Protein AF-A0A2V8VXC4-F1 (afdb_monomer_lite)

Secondary structure (DSSP, 8-state):
----EEEEEEE-SSEEEEEEEEEETTEEEEE--EEEEETTEEEEEEEEEEE---TT-TT----EEEEEEEEEEEEETTEEEEEEEEEEEEEEEETTEEEEEEEEEEEEEEEEEEEETTEEEEEEEEESSSEEEEEEEEEEEETTEEEEEEEEEETTEEEEEEEEEEE-SS-EEEEEEEEE------TT--S-----S-S--------

pLDDT: mean 81.92, std 20.41, range [23.89, 98.44]

Foldseek 3Di:
DDKDWAKDWDDDPFKTWIWIWIDDPNDTFIAIWIWGQDPNKIKTAFWDWDFDAFLQPVPDRGDTFTWGFIWIWDDDPQKTKIKTWGAGWDWDDDPRGIGTDGDWTKIWIKMWGCPDPFKIKIWTWMDTVFTDTKIKMWGHPDPFKIKMWIWDADRNWTWTKIWIFGDDPVDTDIDMDIDTQDDDDPDDDPDPDPRPDDPDPDDDHDD

Structure (mmCIF, N/CA/C/O backbone):
data_AF-A0A2V8VXC4-F1
#
_entry.id   AF-A0A2V8VXC4-F1
#
loop_
_atom_site.group_PDB
_atom_site.id
_atom_site.type_symbol
_atom_site.label_atom_id
_atom_site.label_alt_id
_atom_site.label_comp_id
_atom_site.label_asym_id
_atom_site.label_entity_id
_atom_site.label_seq_id
_atom_site.pdbx_PDB_ins_code
_atom_site.Cartn_x
_atom_site.Cartn_y
_atom_site.Cartn_z
_atom_site.occupancy
_atom_site.B_iso_or_equiv
_atom_site.auth_seq_id
_atom_site.auth_comp_id
_atom_site.auth_asym_id
_atom_site.auth_atom_id
_atom_site.pdbx_PDB_model_num
ATOM 1 N N . MET A 1 1 ? 33.469 -6.956 -8.138 1.00 50.91 1 MET A N 1
ATOM 2 C CA . MET A 1 1 ? 33.029 -6.717 -9.527 1.00 50.91 1 MET A CA 1
ATOM 3 C C . MET A 1 1 ? 33.124 -5.218 -9.771 1.00 50.91 1 MET A C 1
ATOM 5 O O . MET A 1 1 ? 32.673 -4.49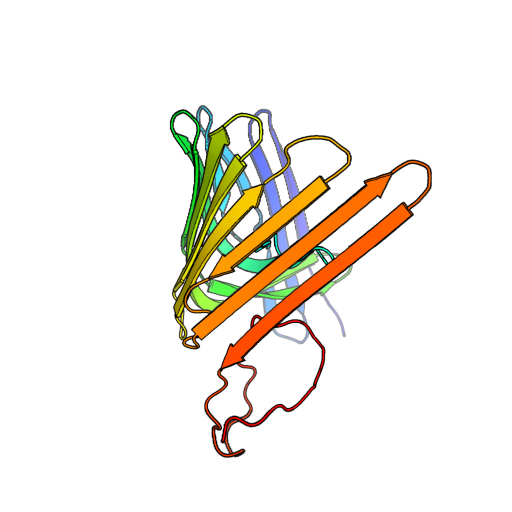0 -8.891 1.00 50.91 1 MET A O 1
ATOM 9 N N . PRO A 1 2 ? 33.779 -4.737 -10.841 1.00 51.62 2 PRO A N 1
ATOM 10 C CA . PRO A 1 2 ? 33.824 -3.308 -11.122 1.00 51.62 2 PRO A CA 1
ATOM 11 C C . PRO A 1 2 ? 32.405 -2.817 -11.414 1.00 51.62 2 PRO A C 1
ATOM 13 O O . PRO A 1 2 ? 31.710 -3.365 -12.261 1.00 51.62 2 PRO A O 1
ATOM 16 N N . SER A 1 3 ? 31.977 -1.808 -10.671 1.00 61.88 3 SER A N 1
ATOM 17 C CA . SER A 1 3 ? 30.715 -1.115 -10.884 1.00 61.88 3 SER A CA 1
ATOM 18 C C . SER A 1 3 ? 31.042 0.344 -11.147 1.00 61.88 3 SER A C 1
ATOM 20 O O . SER A 1 3 ? 31.583 1.018 -10.267 1.00 61.88 3 SER A O 1
ATOM 22 N N . ALA A 1 4 ? 30.743 0.822 -12.348 1.00 72.88 4 ALA A N 1
ATOM 23 C CA . ALA A 1 4 ? 30.808 2.236 -12.681 1.00 72.88 4 ALA A CA 1
ATOM 24 C C . ALA A 1 4 ? 29.383 2.777 -12.737 1.00 72.88 4 ALA A C 1
ATOM 26 O O . ALA A 1 4 ? 28.485 2.139 -13.286 1.00 72.88 4 ALA A O 1
ATOM 27 N N . GLY A 1 5 ? 29.166 3.942 -12.145 1.00 81.81 5 GLY A N 1
ATOM 28 C CA . GLY A 1 5 ? 27.856 4.560 -12.132 1.00 81.81 5 GLY A CA 1
ATOM 29 C C . GLY A 1 5 ? 27.890 5.928 -11.486 1.00 81.81 5 GLY A C 1
ATOM 30 O O . GLY A 1 5 ? 28.855 6.305 -10.821 1.00 81.81 5 GLY A O 1
ATOM 31 N N . GLY A 1 6 ? 26.820 6.669 -11.705 1.00 83.81 6 GLY A N 1
ATOM 32 C CA . GLY A 1 6 ? 26.610 7.983 -11.132 1.00 83.81 6 GLY A CA 1
ATOM 33 C C . GLY A 1 6 ? 25.142 8.170 -10.807 1.00 83.81 6 GLY A C 1
ATOM 34 O O . GLY A 1 6 ? 24.274 7.426 -11.273 1.00 83.81 6 GLY A O 1
ATOM 35 N N . SER A 1 7 ? 24.857 9.172 -9.988 1.00 89.88 7 SER A N 1
ATOM 36 C CA . SER A 1 7 ? 23.482 9.525 -9.691 1.00 89.88 7 SER A CA 1
ATOM 37 C C . SER A 1 7 ? 23.294 11.012 -9.475 1.00 89.88 7 SER A C 1
ATOM 39 O O . SER A 1 7 ? 24.224 11.742 -9.136 1.00 89.88 7 SER A O 1
ATOM 41 N N . ILE A 1 8 ? 22.062 11.444 -9.700 1.00 90.50 8 ILE A N 1
ATOM 42 C CA . ILE A 1 8 ? 21.602 12.806 -9.503 1.00 90.50 8 ILE A CA 1
ATOM 43 C C . ILE A 1 8 ? 20.412 12.730 -8.556 1.00 90.50 8 ILE A C 1
ATOM 45 O O . ILE A 1 8 ? 19.443 12.021 -8.820 1.00 90.50 8 ILE A O 1
ATOM 49 N N . ASN A 1 9 ? 20.490 13.486 -7.466 1.00 92.62 9 ASN A N 1
ATOM 50 C CA . ASN A 1 9 ? 19.345 13.793 -6.621 1.00 92.62 9 ASN A CA 1
ATOM 51 C C . ASN A 1 9 ? 18.864 15.197 -6.965 1.00 92.62 9 ASN A C 1
ATOM 53 O O . ASN A 1 9 ? 19.675 16.111 -7.116 1.00 92.62 9 ASN A O 1
ATOM 57 N N . PHE A 1 10 ? 17.555 15.379 -7.058 1.00 93.38 10 PHE A N 1
ATOM 58 C CA . PHE A 1 10 ? 16.959 16.686 -7.283 1.00 93.38 10 PHE A CA 1
ATOM 59 C C . PHE A 1 10 ? 15.737 16.880 -6.391 1.00 93.38 10 PHE A C 1
ATOM 61 O O . PHE A 1 10 ? 14.967 15.953 -6.135 1.00 93.38 10 PHE A O 1
ATOM 68 N N . GLN A 1 11 ? 15.554 18.109 -5.921 1.00 96.25 11 GLN A N 1
ATOM 69 C CA . GLN A 1 11 ? 14.413 18.501 -5.105 1.00 96.25 11 GLN A CA 1
ATOM 70 C C . GLN A 1 11 ? 13.949 19.903 -5.490 1.00 96.25 11 GLN A C 1
ATOM 72 O O . GLN A 1 11 ? 14.757 20.764 -5.838 1.00 96.25 11 GLN A O 1
ATOM 77 N N . GLY A 1 12 ? 12.648 20.125 -5.396 1.00 94.06 12 GLY A N 1
ATOM 78 C CA . GLY A 1 12 ? 12.003 21.420 -5.536 1.00 94.06 12 GLY A CA 1
ATOM 79 C C . GLY A 1 12 ? 10.800 21.515 -4.596 1.00 94.06 12 GLY A C 1
ATOM 80 O O . GLY A 1 12 ? 10.558 20.592 -3.819 1.00 94.06 12 GLY A O 1
ATOM 81 N N . PRO A 1 13 ? 10.015 22.603 -4.664 1.00 93.19 13 PRO A N 1
ATOM 82 C CA . PRO A 1 13 ? 8.906 22.830 -3.734 1.00 93.19 13 PRO A CA 1
ATOM 83 C C . PRO A 1 13 ? 7.860 21.705 -3.716 1.00 93.19 13 PRO A C 1
ATOM 85 O O . PRO A 1 13 ? 7.369 21.343 -2.653 1.00 93.19 13 PRO A O 1
ATOM 88 N N . ASN A 1 14 ? 7.560 21.125 -4.884 1.00 94.56 14 ASN A N 1
ATOM 89 C CA . ASN A 1 14 ? 6.499 20.126 -5.055 1.00 94.56 14 ASN A CA 1
ATOM 90 C C . ASN A 1 14 ? 7.001 18.799 -5.634 1.00 94.56 14 ASN A C 1
ATOM 92 O O . ASN A 1 14 ? 6.189 17.950 -5.985 1.00 94.56 14 ASN A O 1
ATOM 96 N N . TYR A 1 15 ? 8.314 18.609 -5.774 1.00 94.81 15 TYR A N 1
ATOM 97 C CA . TYR A 1 15 ? 8.860 17.376 -6.331 1.00 94.81 15 TYR A CA 1
ATOM 98 C C . TYR A 1 15 ? 10.192 16.991 -5.703 1.00 94.81 15 TYR A C 1
ATOM 100 O O . TYR A 1 15 ? 10.994 17.827 -5.292 1.00 94.81 15 TYR A O 1
ATOM 108 N N . THR A 1 16 ? 10.440 15.693 -5.695 1.00 96.56 16 THR A N 1
ATOM 109 C CA . THR A 1 16 ? 11.708 15.074 -5.317 1.00 96.56 16 THR A CA 1
ATOM 110 C C . THR A 1 16 ? 11.980 13.951 -6.293 1.00 96.56 16 THR A C 1
ATOM 112 O O . THR A 1 16 ? 11.052 13.229 -6.667 1.00 96.56 16 THR A O 1
ATOM 115 N N . GLY A 1 17 ? 13.227 13.748 -6.676 1.00 93.44 17 GLY A N 1
ATOM 116 C CA . GLY A 1 17 ? 13.554 12.602 -7.497 1.00 93.44 17 GLY A CA 1
ATOM 117 C C . GLY A 1 17 ? 15.020 12.243 -7.491 1.00 93.44 17 GLY A C 1
ATOM 118 O O . GLY A 1 17 ? 15.889 12.991 -7.039 1.00 93.44 17 GLY A O 1
ATOM 119 N N . TYR A 1 18 ? 15.249 11.045 -7.998 1.00 92.00 18 TYR A N 1
ATOM 120 C CA . TYR A 1 18 ? 16.544 10.426 -8.134 1.00 92.00 18 TYR A CA 1
ATOM 121 C C . TYR A 1 18 ? 16.657 9.839 -9.534 1.00 92.00 18 TYR A C 1
ATOM 123 O O . TYR A 1 18 ? 15.732 9.197 -10.034 1.00 92.00 18 TYR A O 1
ATOM 131 N N . LEU A 1 19 ? 17.812 10.049 -10.150 1.00 89.06 19 LEU A N 1
ATOM 132 C CA . LEU A 1 19 ? 18.212 9.382 -11.376 1.00 89.06 19 LEU A CA 1
ATOM 133 C C . LEU A 1 19 ? 19.568 8.730 -11.126 1.00 89.06 19 LEU A C 1
ATOM 135 O O . LEU A 1 19 ? 20.562 9.427 -10.946 1.00 89.06 19 LEU A O 1
ATOM 139 N N . GLY A 1 20 ? 19.607 7.405 -11.098 1.00 87.19 20 GLY A N 1
ATOM 140 C CA . GLY A 1 20 ? 20.827 6.617 -10.951 1.00 87.19 20 GLY A CA 1
ATOM 141 C C . GLY A 1 20 ? 21.070 5.780 -12.191 1.00 87.19 20 GLY A C 1
ATOM 142 O O . GLY A 1 20 ? 20.140 5.181 -12.726 1.00 87.19 20 GLY A O 1
ATOM 143 N N . VAL A 1 21 ? 22.312 5.720 -12.648 1.00 86.88 21 VAL A N 1
ATOM 144 C CA . VAL A 1 21 ? 22.688 4.936 -13.822 1.00 86.88 21 VAL A CA 1
ATOM 145 C C . VAL A 1 21 ? 24.038 4.281 -13.596 1.00 86.88 21 VAL A C 1
ATOM 147 O O . VAL A 1 21 ? 24.957 4.911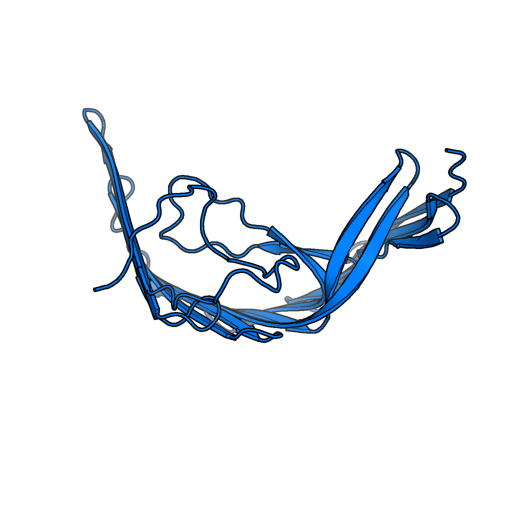 -13.071 1.00 86.88 21 VAL A O 1
ATOM 150 N N . GLY A 1 22 ? 24.167 3.017 -13.980 1.00 83.75 22 GLY A N 1
ATOM 151 C CA . GLY A 1 22 ? 25.433 2.312 -13.853 1.00 83.75 22 GLY A CA 1
ATOM 152 C C . GLY A 1 22 ? 25.377 0.873 -14.328 1.00 83.75 22 GLY A C 1
ATOM 153 O O . GLY A 1 22 ? 24.337 0.371 -14.756 1.00 83.75 22 GLY A O 1
ATOM 154 N N . GLU A 1 23 ? 26.517 0.209 -14.243 1.00 82.19 23 GLU A N 1
ATOM 155 C CA . GLU A 1 23 ? 26.696 -1.183 -14.637 1.00 82.19 23 GLU A CA 1
ATOM 156 C C . GLU A 1 23 ? 26.892 -2.063 -13.395 1.00 82.19 23 GLU A C 1
ATOM 158 O O . GLU A 1 23 ? 27.704 -1.747 -12.519 1.00 82.19 23 GLU A O 1
ATOM 163 N N . ILE A 1 24 ? 26.128 -3.156 -13.306 1.00 77.19 24 ILE A N 1
ATOM 164 C CA . ILE A 1 24 ? 26.304 -4.218 -12.304 1.00 77.19 24 ILE A CA 1
ATOM 165 C C . ILE A 1 24 ? 26.470 -5.529 -13.064 1.00 77.19 24 ILE A C 1
ATOM 167 O O . ILE A 1 24 ? 25.573 -5.919 -13.810 1.00 77.19 24 ILE A O 1
ATOM 171 N N . ASP A 1 25 ? 27.606 -6.200 -12.871 1.00 78.12 25 ASP A N 1
ATOM 172 C CA . ASP A 1 25 ? 27.920 -7.500 -13.479 1.00 78.12 25 ASP A CA 1
ATOM 173 C C . ASP A 1 25 ? 27.756 -7.524 -15.014 1.00 78.12 25 ASP A C 1
ATOM 175 O O . ASP A 1 25 ? 27.172 -8.453 -15.571 1.00 78.12 25 ASP A O 1
ATOM 179 N N . GLY A 1 26 ? 28.226 -6.485 -15.717 1.00 78.06 26 GLY A N 1
ATOM 180 C CA . GLY A 1 26 ? 28.092 -6.392 -17.178 1.00 78.06 26 GLY A CA 1
ATOM 181 C C . GLY A 1 26 ? 26.720 -5.916 -17.665 1.00 78.06 26 GLY A C 1
ATOM 182 O O . GLY A 1 26 ? 26.510 -5.758 -18.867 1.00 78.06 26 GLY A O 1
ATOM 183 N N . VAL A 1 27 ? 25.762 -5.703 -16.757 1.00 80.12 27 VAL A N 1
ATOM 184 C CA . VAL A 1 27 ? 24.386 -5.326 -17.095 1.00 80.12 27 VAL A CA 1
ATOM 185 C C . VAL A 1 27 ? 24.142 -3.873 -16.726 1.00 80.12 27 VAL A C 1
ATOM 187 O O . VAL A 1 27 ? 24.259 -3.476 -15.565 1.00 80.12 27 VAL A O 1
ATOM 190 N N . PHE A 1 28 ? 23.732 -3.085 -17.716 1.00 80.81 28 PHE A N 1
ATOM 191 C CA . PHE A 1 28 ? 23.328 -1.703 -17.510 1.00 80.81 28 PHE A CA 1
ATOM 192 C C . PHE A 1 28 ? 22.012 -1.620 -16.731 1.00 80.81 28 PHE A C 1
ATOM 194 O O . PHE A 1 28 ? 21.048 -2.343 -17.004 1.00 80.81 28 PHE A O 1
ATOM 201 N N . ARG A 1 29 ? 21.966 -0.727 -15.746 1.00 81.88 29 ARG A N 1
ATOM 202 C CA . ARG A 1 29 ? 20.862 -0.587 -14.804 1.00 81.88 29 ARG A CA 1
ATOM 203 C C . ARG A 1 29 ? 20.528 0.892 -14.604 1.00 81.88 29 ARG A C 1
ATOM 205 O O . ARG A 1 29 ? 21.405 1.749 -14.550 1.00 81.88 29 ARG A O 1
ATOM 212 N N . LEU A 1 30 ? 19.234 1.165 -14.465 1.00 84.44 30 LEU A N 1
ATOM 213 C CA . LEU A 1 30 ? 18.666 2.499 -14.273 1.00 84.44 30 LEU A CA 1
ATOM 214 C C . LEU A 1 30 ? 17.846 2.513 -12.979 1.00 84.44 30 LEU A C 1
ATOM 216 O O . LEU A 1 30 ? 17.147 1.535 -12.715 1.00 84.44 30 LEU A O 1
ATOM 220 N N . GLY A 1 31 ? 17.903 3.596 -12.208 1.00 84.38 31 GLY A N 1
ATOM 221 C CA . GLY A 1 31 ? 17.054 3.869 -11.048 1.00 84.38 31 GLY A CA 1
ATOM 222 C C . GLY A 1 31 ? 16.366 5.220 -11.191 1.00 84.38 31 GLY A C 1
ATOM 223 O O . GLY A 1 31 ? 17.043 6.205 -11.473 1.00 84.38 31 GLY A O 1
ATOM 224 N N . THR A 1 32 ? 15.039 5.275 -11.055 1.00 87.69 32 THR A N 1
ATOM 225 C CA . THR A 1 32 ? 14.250 6.487 -11.397 1.00 87.69 32 THR A CA 1
ATOM 226 C C . THR A 1 32 ? 13.097 6.844 -10.439 1.00 87.69 32 THR A C 1
ATOM 228 O O . THR A 1 32 ? 12.030 7.204 -10.926 1.00 87.69 32 THR A O 1
ATOM 231 N N . PRO A 1 33 ? 13.208 6.767 -9.098 1.00 91.75 33 PRO A N 1
ATOM 232 C CA . PRO A 1 33 ? 12.142 7.265 -8.233 1.00 91.75 33 PRO A CA 1
ATOM 233 C C . PRO A 1 33 ? 11.936 8.766 -8.453 1.00 91.75 33 PRO A C 1
ATOM 235 O O . PRO A 1 33 ? 12.818 9.573 -8.157 1.00 91.75 33 PRO A O 1
ATOM 238 N N . VAL A 1 34 ? 10.755 9.154 -8.915 1.00 95.44 34 VAL A N 1
ATOM 239 C CA . VAL A 1 34 ? 10.311 10.548 -8.956 1.00 95.44 34 VAL A CA 1
ATOM 240 C C . VAL A 1 34 ? 8.974 10.637 -8.245 1.00 95.44 34 VAL A C 1
ATOM 242 O O . VAL A 1 34 ? 8.078 9.830 -8.475 1.00 95.44 34 VAL A O 1
ATOM 245 N N . LYS A 1 35 ? 8.831 11.633 -7.379 1.00 96.75 35 LYS A N 1
ATOM 246 C CA . LYS A 1 35 ? 7.594 11.958 -6.675 1.00 96.75 35 LYS A CA 1
ATOM 247 C C . LYS A 1 35 ? 7.287 13.426 -6.908 1.00 96.75 35 LYS A C 1
ATOM 249 O O . LYS A 1 35 ? 8.153 14.274 -6.707 1.00 96.75 35 LYS A O 1
ATOM 254 N N . THR A 1 36 ? 6.059 13.721 -7.297 1.00 96.69 36 THR A N 1
ATOM 255 C CA . THR A 1 36 ? 5.555 15.080 -7.468 1.00 96.69 36 THR A CA 1
ATOM 256 C C . THR A 1 36 ? 4.188 15.221 -6.809 1.00 96.69 36 THR A C 1
ATOM 258 O O . THR A 1 36 ? 3.460 14.240 -6.651 1.00 96.69 36 THR A O 1
ATOM 261 N N . ILE A 1 37 ? 3.851 16.434 -6.397 1.00 96.38 37 ILE A N 1
ATOM 262 C CA . ILE A 1 37 ? 2.537 16.800 -5.882 1.00 96.38 37 ILE A CA 1
ATOM 263 C C . ILE A 1 37 ? 1.863 17.658 -6.949 1.00 96.38 37 ILE A C 1
ATOM 265 O O . ILE A 1 37 ? 2.359 18.733 -7.295 1.00 96.38 37 ILE A O 1
ATOM 269 N N . ILE A 1 38 ? 0.740 17.178 -7.475 1.00 93.62 38 ILE A N 1
ATOM 270 C CA . ILE A 1 38 ? -0.086 17.895 -8.448 1.00 93.62 38 ILE A CA 1
ATOM 271 C C . ILE A 1 38 ? -1.411 18.209 -7.753 1.00 93.62 38 ILE A C 1
ATOM 273 O O . ILE A 1 38 ? -2.195 17.311 -7.466 1.00 93.62 38 ILE A O 1
ATOM 277 N N . HIS A 1 39 ? -1.651 19.489 -7.457 1.00 91.25 39 HIS A N 1
ATOM 278 C CA . HIS A 1 39 ? -2.725 19.939 -6.560 1.00 91.25 39 HIS A CA 1
ATOM 279 C C . HIS A 1 39 ? -2.605 19.310 -5.161 1.00 91.25 39 HIS A C 1
ATOM 281 O O . HIS A 1 39 ? -1.701 19.665 -4.408 1.00 91.25 39 HIS A O 1
ATOM 287 N N . SER A 1 40 ? -3.510 18.397 -4.808 1.00 91.94 40 SER A N 1
ATOM 288 C CA . SER A 1 40 ? -3.498 17.622 -3.564 1.00 91.94 40 SER A CA 1
ATOM 289 C C . SER A 1 40 ? -2.996 16.191 -3.745 1.00 91.94 40 SER A C 1
ATOM 291 O O . SER A 1 40 ? -2.821 15.486 -2.751 1.00 91.94 40 SER A O 1
ATOM 293 N N . ASP A 1 41 ? -2.779 15.761 -4.988 1.00 96.12 41 ASP A N 1
ATOM 294 C CA . ASP A 1 41 ? -2.519 14.366 -5.313 1.00 96.12 41 ASP A CA 1
ATOM 295 C C . ASP A 1 41 ? -1.020 14.114 -5.420 1.00 96.12 41 ASP A C 1
ATOM 297 O O . ASP A 1 41 ? -0.256 14.898 -5.992 1.00 96.12 41 ASP A O 1
ATOM 301 N N . VAL A 1 42 ? -0.591 12.985 -4.869 1.00 97.12 42 VAL A N 1
ATOM 302 C CA . VAL A 1 42 ? 0.795 12.538 -4.951 1.00 97.12 42 VAL A CA 1
ATOM 303 C C . VAL A 1 42 ? 0.928 11.626 -6.157 1.00 97.12 42 VAL A C 1
ATOM 305 O O . VAL A 1 42 ? 0.349 10.542 -6.184 1.00 97.12 42 VAL A O 1
ATOM 308 N N . VAL A 1 43 ? 1.739 12.037 -7.125 1.00 97.50 43 VAL A N 1
ATOM 309 C CA . VAL A 1 43 ? 2.064 11.241 -8.308 1.00 97.50 43 VAL A CA 1
ATOM 310 C C . VAL A 1 43 ? 3.496 10.745 -8.202 1.00 97.50 43 VAL A C 1
ATOM 312 O O . VAL A 1 43 ? 4.418 11.503 -7.894 1.00 97.50 43 VAL A O 1
ATOM 315 N N . THR A 1 44 ? 3.693 9.460 -8.457 1.00 96.94 44 THR A N 1
ATOM 316 C CA . THR A 1 44 ? 4.995 8.801 -8.447 1.00 96.94 44 THR A CA 1
ATOM 317 C C . THR A 1 44 ? 5.287 8.180 -9.805 1.00 96.94 44 THR A C 1
ATOM 319 O O . THR A 1 44 ? 4.392 7.677 -10.481 1.00 96.94 44 THR A O 1
ATOM 322 N N . LEU A 1 45 ? 6.553 8.202 -10.204 1.00 95.44 45 LEU A N 1
ATOM 323 C CA . LEU A 1 45 ? 7.062 7.593 -11.427 1.00 95.44 45 LEU A CA 1
ATOM 324 C C . LEU A 1 45 ? 8.350 6.827 -11.107 1.00 95.44 45 LEU A C 1
ATOM 326 O O . LEU A 1 45 ? 9.137 7.253 -10.267 1.00 95.44 45 LEU A O 1
ATOM 330 N N . GLY A 1 46 ? 8.559 5.714 -11.804 1.00 92.44 46 GLY A N 1
ATOM 331 C CA . GLY A 1 46 ? 9.752 4.885 -11.702 1.00 92.44 46 GLY A CA 1
ATOM 332 C C . GLY A 1 46 ? 9.716 3.957 -10.495 1.00 92.44 46 GLY A C 1
ATOM 333 O O . GLY A 1 46 ? 8.679 3.351 -10.215 1.00 92.44 46 GLY A O 1
ATOM 334 N N . ASP A 1 47 ? 10.862 3.782 -9.842 1.00 91.31 47 ASP A N 1
ATOM 335 C CA . ASP A 1 47 ? 11.042 2.772 -8.797 1.00 91.31 47 ASP A CA 1
ATOM 336 C C . ASP A 1 47 ? 10.406 3.203 -7.486 1.00 91.31 47 ASP A C 1
ATOM 338 O O . ASP A 1 47 ? 10.736 4.253 -6.939 1.00 91.31 47 ASP A O 1
ATOM 342 N N . GLN A 1 48 ? 9.511 2.378 -6.960 1.00 90.19 48 GLN A N 1
ATOM 343 C CA . GLN A 1 48 ? 8.833 2.669 -5.709 1.00 90.19 48 GLN A CA 1
ATOM 344 C C . GLN A 1 48 ? 8.452 1.385 -4.966 1.00 90.19 48 GLN A C 1
ATOM 346 O O . GLN A 1 48 ? 7.916 0.447 -5.572 1.00 90.19 48 GLN A O 1
ATOM 351 N N . PRO A 1 49 ? 8.707 1.318 -3.649 1.00 89.25 49 PRO A N 1
ATOM 352 C CA . PRO A 1 49 ? 8.105 0.302 -2.810 1.00 89.25 49 PRO A CA 1
ATOM 353 C C . PRO A 1 49 ? 6.640 0.669 -2.557 1.00 89.25 49 PRO A C 1
ATOM 355 O O . PRO A 1 49 ? 6.335 1.754 -2.062 1.00 89.25 49 PRO A O 1
ATOM 358 N N . ILE A 1 50 ? 5.728 -0.243 -2.878 1.00 90.88 50 ILE A N 1
ATOM 359 C CA . ILE A 1 50 ? 4.304 -0.092 -2.580 1.00 90.88 50 ILE A CA 1
ATOM 360 C C . ILE A 1 50 ? 3.985 -0.920 -1.342 1.00 90.88 50 ILE A C 1
ATOM 362 O O . ILE A 1 50 ? 4.160 -2.138 -1.350 1.00 90.88 50 ILE A O 1
ATOM 366 N N . ALA A 1 51 ? 3.518 -0.263 -0.283 1.00 89.88 51 ALA A N 1
ATOM 367 C CA . ALA A 1 51 ? 3.067 -0.939 0.925 1.00 89.88 51 ALA A CA 1
ATOM 368 C C . ALA A 1 51 ? 1.748 -1.685 0.673 1.00 89.88 51 ALA A C 1
ATOM 370 O O . ALA A 1 51 ? 0.806 -1.132 0.098 1.00 89.88 51 ALA A O 1
ATOM 371 N N . PHE A 1 52 ? 1.668 -2.926 1.136 1.00 87.62 52 PHE A N 1
ATOM 372 C CA . PHE A 1 52 ? 0.451 -3.727 1.160 1.00 87.62 52 PHE A CA 1
ATOM 373 C C . PHE A 1 52 ? 0.249 -4.235 2.574 1.00 87.62 52 PHE A C 1
ATOM 375 O O . PHE A 1 52 ? 0.604 -5.357 2.911 1.00 87.62 52 PHE A O 1
ATOM 382 N N . ASP A 1 53 ? -0.325 -3.381 3.405 1.00 88.38 53 ASP A N 1
ATOM 383 C CA . ASP A 1 53 ? -0.628 -3.747 4.778 1.00 88.38 53 ASP A CA 1
ATOM 384 C C . ASP A 1 53 ? -2.126 -3.978 4.928 1.00 88.38 53 ASP A C 1
ATOM 386 O O . ASP A 1 53 ? -2.961 -3.168 4.483 1.00 88.38 53 ASP A O 1
ATOM 390 N N . LEU A 1 54 ? -2.461 -5.093 5.572 1.00 90.94 54 LEU A N 1
ATOM 391 C CA . LEU A 1 54 ? -3.795 -5.379 6.067 1.00 90.94 54 LEU A CA 1
ATOM 392 C C . LEU A 1 54 ? -3.855 -5.052 7.565 1.00 90.94 54 LEU A C 1
ATOM 394 O O . LEU A 1 54 ? -2.868 -5.206 8.285 1.00 90.94 54 LEU A O 1
ATOM 398 N N . PRO A 1 55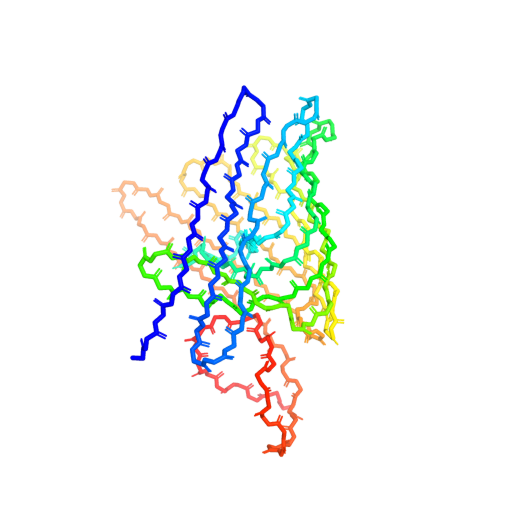 ? -5.019 -4.644 8.098 1.00 89.69 55 PRO A N 1
ATOM 399 C CA . PRO A 1 55 ? -5.170 -4.424 9.539 1.00 89.69 55 PRO A CA 1
ATOM 400 C C . PRO A 1 55 ? -4.961 -5.702 10.372 1.00 89.69 55 PRO A C 1
ATOM 402 O O . PRO A 1 55 ? -4.772 -5.632 11.585 1.00 89.69 55 PRO A O 1
ATOM 405 N N . THR A 1 56 ? -4.968 -6.868 9.724 1.00 90.06 56 THR A N 1
ATOM 406 C CA . THR A 1 56 ? -4.680 -8.176 10.316 1.00 90.06 56 THR A CA 1
ATOM 407 C C . THR A 1 56 ? -3.188 -8.503 10.412 1.00 90.06 56 THR A C 1
ATOM 409 O O . THR A 1 56 ? -2.818 -9.517 11.001 1.00 90.06 56 THR A O 1
ATOM 412 N N . ASP A 1 57 ? -2.306 -7.648 9.901 1.00 85.38 57 ASP A N 1
ATO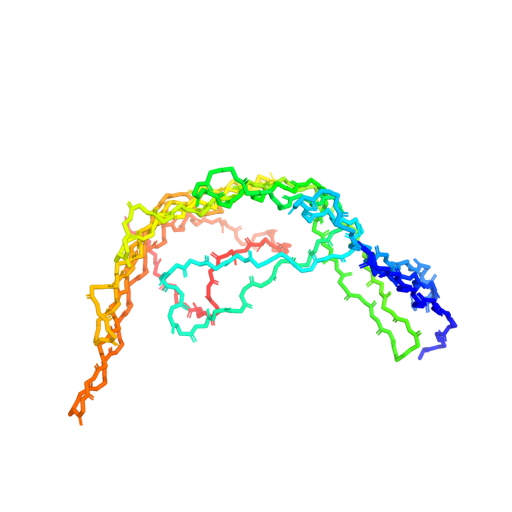M 413 C CA . ASP A 1 57 ? -0.860 -7.879 9.916 1.00 85.38 57 ASP A CA 1
ATOM 414 C C . ASP A 1 57 ? -0.214 -7.326 11.200 1.00 85.38 57 ASP A C 1
ATOM 416 O O . ASP A 1 57 ? 0.771 -6.605 11.154 1.00 85.38 57 ASP A O 1
ATOM 420 N N . ILE A 1 58 ? -0.766 -7.641 12.379 1.00 80.88 58 ILE A N 1
ATOM 421 C CA . ILE A 1 58 ? -0.389 -7.001 13.663 1.00 80.88 58 ILE A CA 1
ATOM 422 C C . ILE A 1 58 ? 1.011 -7.359 14.195 1.00 80.88 58 ILE A C 1
ATOM 424 O O . ILE A 1 58 ? 1.483 -6.737 15.149 1.00 80.88 58 ILE A O 1
ATOM 428 N N . PHE A 1 59 ? 1.649 -8.388 13.632 1.00 81.00 59 PHE A N 1
ATOM 429 C CA . PHE A 1 59 ? 2.971 -8.873 14.050 1.00 81.00 59 PHE A CA 1
ATOM 430 C C . PHE A 1 59 ? 4.102 -8.410 13.126 1.00 81.00 59 PHE A C 1
ATOM 432 O O . PHE A 1 59 ? 5.269 -8.517 13.498 1.00 81.00 59 PHE A O 1
ATOM 439 N N . ASN A 1 60 ? 3.774 -7.934 11.924 1.00 73.38 60 ASN A N 1
ATOM 440 C CA . ASN A 1 60 ? 4.735 -7.422 10.955 1.00 73.38 60 ASN A CA 1
ATOM 441 C C . ASN A 1 60 ? 4.004 -6.545 9.933 1.00 73.38 60 ASN A C 1
ATOM 443 O O . ASN A 1 60 ? 3.243 -7.062 9.1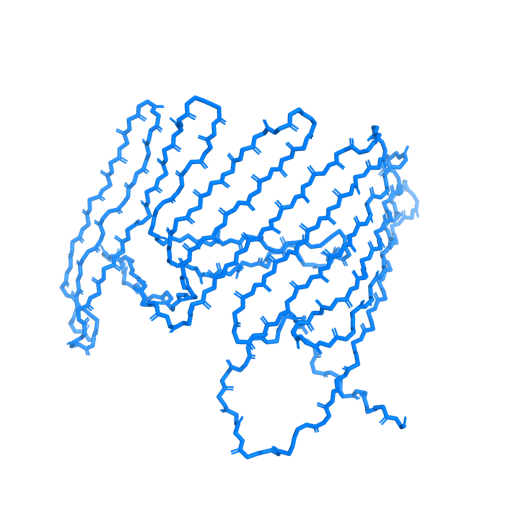23 1.00 73.38 60 ASN A O 1
ATOM 447 N N . ASN A 1 61 ? 4.274 -5.242 9.945 1.00 66.19 61 ASN A N 1
ATOM 448 C CA . ASN A 1 61 ? 3.502 -4.238 9.206 1.00 66.19 61 ASN A CA 1
ATOM 449 C C . ASN A 1 61 ? 4.346 -3.596 8.093 1.00 66.19 61 ASN A C 1
ATOM 451 O O . ASN A 1 61 ? 4.273 -2.392 7.871 1.00 66.19 61 ASN A O 1
ATOM 455 N N . ASN A 1 62 ? 5.250 -4.371 7.494 1.00 69.62 62 ASN A N 1
ATOM 456 C CA . ASN A 1 62 ? 6.289 -3.855 6.606 1.00 69.62 62 ASN A CA 1
ATOM 457 C C . ASN A 1 62 ? 6.323 -4.635 5.285 1.00 69.62 62 ASN A C 1
ATOM 459 O O . ASN A 1 62 ? 7.385 -5.026 4.789 1.00 69.62 62 ASN A O 1
ATOM 463 N N . HIS A 1 63 ? 5.145 -4.914 4.728 1.00 80.06 63 HIS A N 1
ATOM 464 C CA . HIS A 1 63 ? 5.029 -5.660 3.481 1.00 80.06 63 HIS A CA 1
ATOM 465 C C . HIS A 1 63 ? 5.135 -4.702 2.294 1.00 80.06 63 HIS A C 1
ATOM 467 O O . HIS A 1 63 ? 4.158 -4.081 1.880 1.00 80.06 63 HIS A O 1
ATOM 473 N N . PHE A 1 64 ? 6.338 -4.589 1.731 1.00 82.44 64 PHE A N 1
ATOM 474 C CA . PHE A 1 64 ? 6.592 -3.756 0.559 1.00 82.44 64 PHE A CA 1
ATOM 475 C C . PHE A 1 64 ? 6.759 -4.588 -0.707 1.00 82.44 64 PHE A C 1
ATOM 477 O O . PHE A 1 64 ? 7.544 -5.536 -0.754 1.00 82.44 64 PHE A O 1
ATOM 484 N N . PHE A 1 65 ? 6.072 -4.167 -1.764 1.00 80.75 65 PHE A N 1
ATOM 485 C CA . PHE A 1 65 ? 6.282 -4.652 -3.117 1.00 80.75 65 PHE A CA 1
ATOM 486 C C . PHE A 1 65 ? 7.206 -3.696 -3.865 1.00 80.75 65 PHE A C 1
ATOM 488 O O . PHE A 1 65 ? 6.797 -2.570 -4.155 1.00 80.75 65 PHE A O 1
ATOM 495 N N . PRO A 1 66 ? 8.443 -4.103 -4.193 1.00 87.62 66 PRO A N 1
ATOM 496 C CA . PRO A 1 66 ? 9.278 -3.314 -5.081 1.00 87.62 66 PRO A CA 1
ATOM 497 C C . PRO A 1 66 ? 8.643 -3.304 -6.473 1.00 87.62 66 PRO A C 1
ATOM 499 O O . PRO A 1 66 ? 8.360 -4.353 -7.059 1.00 87.62 66 PRO A O 1
ATOM 502 N N . THR A 1 67 ? 8.398 -2.110 -7.003 1.00 90.50 67 THR A N 1
ATOM 503 C CA . THR A 1 67 ? 7.763 -1.922 -8.308 1.00 90.50 67 THR A CA 1
ATOM 504 C C . THR A 1 67 ? 8.447 -0.827 -9.108 1.00 90.50 67 THR A C 1
ATOM 506 O O . THR A 1 67 ? 9.155 0.012 -8.552 1.00 90.50 67 THR A O 1
ATOM 509 N N . ARG A 1 68 ? 8.219 -0.841 -10.422 1.00 92.81 68 ARG A N 1
ATOM 510 C CA . ARG A 1 68 ? 8.568 0.235 -11.347 1.00 92.81 68 ARG A CA 1
ATOM 511 C C . ARG A 1 68 ? 7.338 0.608 -12.155 1.00 92.81 68 ARG A C 1
ATOM 513 O O . ARG A 1 68 ? 6.791 -0.248 -12.848 1.00 92.81 68 ARG A O 1
ATOM 520 N N . GLY A 1 69 ? 6.915 1.864 -12.105 1.00 94.31 69 GLY A N 1
ATOM 521 C CA . GLY A 1 69 ? 5.728 2.300 -12.836 1.00 94.31 69 GLY A CA 1
ATOM 522 C C . GLY A 1 69 ? 5.248 3.680 -12.440 1.00 94.31 69 GLY A C 1
ATOM 523 O O . GLY A 1 69 ? 6.026 4.491 -11.943 1.00 94.31 69 GLY A O 1
ATOM 524 N N . ILE A 1 70 ? 3.963 3.929 -12.666 1.00 96.88 70 ILE A N 1
ATOM 525 C CA . ILE A 1 70 ? 3.290 5.179 -12.323 1.00 96.88 70 ILE A CA 1
ATOM 526 C C . ILE A 1 70 ? 2.289 4.893 -11.210 1.00 96.88 70 ILE A C 1
ATOM 528 O O . ILE A 1 70 ? 1.482 3.970 -11.327 1.00 96.88 70 ILE A O 1
ATOM 532 N N . GLY A 1 71 ? 2.345 5.688 -10.145 1.00 97.56 71 GLY A N 1
ATOM 533 C CA . GLY A 1 71 ? 1.401 5.651 -9.036 1.00 97.56 71 GLY A CA 1
ATOM 534 C C . GLY A 1 71 ? 0.722 7.002 -8.844 1.00 97.56 71 GLY A C 1
ATOM 535 O O . GLY A 1 71 ? 1.326 8.048 -9.067 1.00 97.56 71 GLY A O 1
ATOM 536 N N . VAL A 1 72 ? -0.536 6.981 -8.420 1.00 98.00 72 VAL A N 1
ATOM 537 C CA . VAL A 1 72 ? -1.297 8.174 -8.038 1.00 98.00 72 VAL A CA 1
ATOM 538 C C . VAL A 1 72 ? -1.982 7.885 -6.715 1.00 98.00 72 VAL A C 1
ATOM 540 O O . VAL A 1 72 ? -2.702 6.897 -6.600 1.00 98.00 72 VAL A O 1
ATOM 543 N N . ASN A 1 73 ? -1.756 8.736 -5.720 1.00 97.56 73 ASN A N 1
ATOM 544 C CA . ASN A 1 73 ? -2.486 8.739 -4.462 1.00 97.56 73 ASN A CA 1
ATOM 545 C C . ASN A 1 73 ? -3.314 10.022 -4.388 1.00 97.56 73 ASN A C 1
ATOM 547 O O . ASN A 1 73 ? -2.750 11.115 -4.309 1.00 97.56 73 ASN A O 1
ATOM 551 N N . ALA A 1 74 ? -4.630 9.861 -4.442 1.00 96.94 74 ALA A N 1
ATOM 552 C CA . ALA A 1 74 ? -5.599 10.942 -4.451 1.00 96.94 74 ALA A CA 1
ATOM 553 C C . ALA A 1 74 ? -6.543 10.822 -3.254 1.00 96.94 74 ALA A C 1
ATOM 555 O O . ALA A 1 74 ? -6.856 9.722 -2.781 1.00 96.94 74 ALA A O 1
ATOM 556 N N . LYS A 1 75 ? -7.026 11.967 -2.774 1.00 95.75 75 LYS A N 1
ATOM 557 C CA . LYS A 1 75 ? -8.011 12.026 -1.694 1.00 95.75 75 LYS A CA 1
ATOM 558 C C . LYS A 1 75 ? -9.373 12.415 -2.257 1.00 95.75 75 LYS A C 1
ATOM 560 O O . LYS A 1 75 ? -9.586 13.568 -2.610 1.00 95.75 75 LYS A O 1
ATOM 565 N N . GLU A 1 76 ? -10.306 11.470 -2.253 1.00 93.00 76 GLU A N 1
ATOM 566 C CA . GLU A 1 76 ? -11.674 11.665 -2.734 1.00 93.00 76 GLU A CA 1
ATOM 567 C C . GLU A 1 76 ? -12.634 11.734 -1.538 1.00 93.00 76 GLU A C 1
ATOM 569 O O . GLU A 1 76 ? -13.026 10.726 -0.939 1.00 93.00 76 GLU A O 1
ATOM 574 N N . GLY A 1 77 ? -12.966 12.956 -1.117 1.00 93.12 77 GLY A N 1
ATOM 575 C CA . GLY A 1 77 ? -13.745 13.198 0.097 1.00 93.12 77 GLY A CA 1
ATOM 576 C C . GLY A 1 77 ? -13.054 12.644 1.350 1.00 93.12 77 GLY A C 1
ATOM 577 O O . GLY A 1 77 ? -12.032 13.165 1.805 1.00 93.12 77 GLY A O 1
ATOM 578 N N . LYS A 1 78 ? -13.634 11.593 1.946 1.00 94.75 78 LYS A N 1
ATOM 579 C CA . LYS A 1 78 ? -13.045 10.878 3.095 1.00 94.75 78 LYS A CA 1
ATOM 580 C C . LYS A 1 78 ? -12.114 9.738 2.675 1.00 94.75 78 LYS A C 1
ATOM 582 O O . LYS A 1 78 ? -11.352 9.263 3.514 1.00 94.75 78 LYS A O 1
ATOM 587 N N . ALA A 1 79 ? -12.192 9.283 1.428 1.00 96.44 79 ALA A N 1
ATOM 588 C CA . ALA A 1 79 ? -11.430 8.147 0.939 1.00 96.44 79 ALA A CA 1
ATOM 589 C C . ALA A 1 79 ? -10.027 8.571 0.493 1.00 96.44 79 ALA A C 1
ATOM 591 O O . ALA A 1 79 ? -9.852 9.623 -0.117 1.00 96.44 79 ALA A O 1
ATOM 592 N N . ASN A 1 80 ? -9.039 7.722 0.751 1.00 97.31 80 ASN A N 1
ATOM 593 C CA . ASN A 1 80 ? -7.746 7.783 0.078 1.00 97.31 80 ASN A CA 1
ATOM 594 C C . ASN A 1 80 ? -7.720 6.663 -0.958 1.00 97.31 80 ASN A C 1
ATOM 596 O O . ASN A 1 80 ? -7.993 5.506 -0.622 1.00 97.31 80 ASN A O 1
ATOM 600 N N . VAL A 1 81 ? -7.430 7.009 -2.205 1.00 98.00 81 VAL A N 1
ATOM 601 C CA . VAL A 1 81 ? -7.410 6.088 -3.339 1.00 98.00 81 VAL A CA 1
ATOM 602 C C . VAL A 1 81 ? -6.004 6.072 -3.905 1.00 98.00 81 VAL A C 1
ATOM 604 O O . VAL A 1 81 ? -5.455 7.112 -4.257 1.00 98.00 81 VAL A O 1
ATOM 607 N N . PHE A 1 82 ? -5.431 4.882 -4.014 1.00 97.81 82 PHE A N 1
ATOM 608 C CA . PHE A 1 82 ? -4.147 4.672 -4.656 1.00 97.81 82 PHE A CA 1
ATOM 609 C C . PHE A 1 82 ? -4.325 3.803 -5.896 1.00 97.81 82 PHE A C 1
ATOM 611 O O . PHE A 1 82 ? -4.835 2.685 -5.809 1.00 97.81 82 PHE A O 1
ATOM 618 N N . LEU A 1 83 ? -3.890 4.318 -7.040 1.00 97.94 83 LEU A N 1
ATOM 619 C CA . LEU A 1 83 ? -3.861 3.618 -8.317 1.00 97.94 83 LEU A CA 1
ATOM 620 C C . LEU A 1 83 ? -2.409 3.446 -8.752 1.00 97.94 83 LEU A C 1
ATOM 622 O O . LEU A 1 83 ? -1.629 4.393 -8.689 1.00 97.94 83 LEU A O 1
ATOM 626 N N . PHE A 1 84 ? -2.059 2.259 -9.236 1.00 97.56 84 PHE A N 1
ATOM 627 C CA . PHE A 1 84 ? -0.738 1.983 -9.786 1.00 97.56 84 PHE A CA 1
ATOM 628 C C . PHE A 1 84 ? -0.818 1.137 -11.049 1.00 97.56 84 PHE A C 1
ATOM 630 O O . PHE A 1 84 ? -1.585 0.173 -11.113 1.00 97.56 84 PHE A O 1
ATOM 637 N N . VAL A 1 85 ? 0.038 1.461 -12.016 1.00 96.88 85 VAL A N 1
ATOM 638 C CA . VAL A 1 85 ? 0.285 0.655 -13.214 1.00 96.88 85 VAL A CA 1
ATOM 639 C C . VAL A 1 85 ? 1.784 0.578 -13.485 1.00 96.88 85 VAL A C 1
ATOM 641 O O . VAL A 1 85 ? 2.486 1.591 -13.498 1.00 96.88 85 VAL A O 1
ATOM 644 N N . GLY A 1 86 ? 2.298 -0.629 -13.701 1.00 94.12 86 GLY A N 1
ATOM 645 C CA . GLY A 1 86 ? 3.726 -0.833 -13.919 1.00 94.12 86 GLY A CA 1
ATOM 646 C C . GLY A 1 86 ? 4.111 -2.300 -13.921 1.00 94.12 86 GLY A C 1
ATOM 647 O O . GLY A 1 86 ? 3.359 -3.148 -14.399 1.00 94.12 86 GLY A O 1
ATOM 648 N N . GLY A 1 87 ? 5.282 -2.602 -13.369 1.00 89.81 87 GLY A N 1
ATOM 649 C CA . GLY A 1 87 ? 5.744 -3.965 -13.151 1.00 89.81 87 GLY A CA 1
ATOM 650 C C . GLY A 1 87 ? 6.368 -4.172 -11.775 1.00 89.81 87 GLY A C 1
ATOM 651 O O . GLY A 1 87 ? 6.782 -3.216 -11.115 1.00 89.81 87 GLY A O 1
ATOM 652 N N . THR A 1 88 ? 6.453 -5.429 -11.342 1.00 84.62 88 THR A N 1
ATOM 653 C CA . THR A 1 88 ? 7.308 -5.822 -10.214 1.00 84.62 88 THR A CA 1
ATOM 654 C C . THR A 1 88 ? 8.760 -5.508 -10.544 1.00 84.62 88 THR A C 1
ATOM 656 O O . THR A 1 88 ? 9.160 -5.584 -11.705 1.00 84.62 88 THR A O 1
ATOM 659 N N . ALA A 1 89 ? 9.547 -5.146 -9.537 1.00 79.31 89 ALA A N 1
ATOM 660 C CA . ALA A 1 89 ? 10.926 -4.739 -9.729 1.00 79.31 89 ALA A CA 1
ATOM 661 C C . ALA A 1 89 ? 11.880 -5.563 -8.862 1.00 79.31 89 ALA A C 1
ATOM 663 O O . ALA A 1 89 ? 11.625 -5.800 -7.684 1.00 79.31 89 ALA A O 1
ATOM 664 N N . LEU A 1 90 ? 13.007 -5.971 -9.439 1.00 73.25 90 LEU A N 1
ATOM 665 C CA . LEU A 1 90 ? 14.130 -6.523 -8.686 1.00 73.25 90 LEU A CA 1
ATOM 666 C C . LEU A 1 90 ? 15.114 -5.394 -8.397 1.00 73.25 90 LEU A C 1
ATOM 668 O O . LEU A 1 90 ? 15.767 -4.893 -9.313 1.00 73.25 90 LEU A O 1
ATOM 672 N N . THR A 1 91 ? 15.196 -4.980 -7.136 1.00 68.69 91 THR A N 1
ATOM 673 C CA . THR A 1 91 ? 16.119 -3.930 -6.697 1.00 68.69 91 THR A CA 1
ATOM 674 C C . THR A 1 91 ? 17.551 -4.453 -6.674 1.00 68.69 91 THR A C 1
ATOM 676 O O . THR A 1 91 ? 17.837 -5.482 -6.064 1.00 68.69 91 THR A O 1
ATOM 679 N N . SER A 1 92 ? 18.458 -3.720 -7.306 1.00 64.12 92 SER A N 1
ATOM 680 C CA . SER A 1 92 ? 19.895 -3.986 -7.349 1.00 64.12 92 SER A CA 1
ATOM 681 C C . SER A 1 92 ? 20.633 -2.671 -7.146 1.00 64.12 92 SER A C 1
ATOM 683 O O . SER A 1 92 ? 20.333 -1.697 -7.834 1.00 64.12 92 SER A O 1
ATOM 685 N N . GLY A 1 93 ? 21.601 -2.618 -6.241 1.00 59.62 93 GLY A N 1
ATOM 686 C CA . GLY A 1 93 ? 22.313 -1.376 -5.973 1.00 59.62 93 GLY A CA 1
ATOM 687 C C . GLY A 1 93 ? 23.733 -1.609 -5.498 1.00 59.62 93 GLY A C 1
ATOM 688 O O . GLY A 1 93 ? 24.052 -2.642 -4.914 1.00 59.62 93 GLY A O 1
ATOM 689 N N . THR A 1 94 ? 24.567 -0.615 -5.758 1.00 64.00 94 THR A N 1
ATOM 690 C CA . THR A 1 94 ? 25.905 -0.454 -5.186 1.00 64.00 94 THR A CA 1
ATOM 691 C C . THR A 1 94 ? 25.889 0.782 -4.277 1.00 64.00 94 THR A C 1
ATOM 693 O O . THR A 1 94 ? 24.911 1.534 -4.298 1.00 64.00 94 THR A O 1
ATOM 696 N N . PRO A 1 95 ? 26.948 1.064 -3.497 1.00 54.66 95 PRO A N 1
ATOM 697 C CA . PRO A 1 95 ? 27.017 2.303 -2.718 1.00 54.66 95 PRO A CA 1
ATOM 698 C C . PRO A 1 95 ? 26.876 3.587 -3.557 1.00 54.66 95 PRO A C 1
ATOM 700 O O . PRO A 1 95 ? 26.506 4.624 -3.019 1.00 54.66 95 PRO A O 1
ATOM 703 N N . PHE A 1 96 ? 27.154 3.526 -4.866 1.00 47.59 96 PHE A N 1
ATOM 704 C CA . PHE A 1 96 ? 27.183 4.689 -5.759 1.00 47.59 96 PHE A CA 1
ATOM 705 C C . PHE A 1 96 ? 25.883 4.900 -6.552 1.00 47.59 96 PHE A C 1
ATOM 707 O O . PHE A 1 96 ? 25.620 6.015 -7.007 1.00 47.59 96 PHE A O 1
ATOM 714 N N . PHE A 1 97 ? 25.060 3.856 -6.720 1.00 55.72 97 PHE A N 1
ATOM 715 C CA . PHE A 1 97 ? 23.748 3.971 -7.359 1.00 55.72 97 PHE A CA 1
ATOM 716 C C . PHE A 1 97 ? 22.791 2.835 -6.981 1.00 55.72 97 PHE A C 1
ATOM 718 O O . PHE A 1 97 ? 23.204 1.701 -6.739 1.00 55.72 97 PHE A O 1
ATOM 725 N N . GLN A 1 98 ? 21.493 3.130 -7.004 1.00 66.12 98 GLN A N 1
ATOM 726 C CA . GLN A 1 98 ? 20.423 2.142 -6.897 1.00 66.12 98 GLN A CA 1
ATOM 727 C C . GLN A 1 98 ? 19.687 2.036 -8.224 1.00 66.12 98 GLN A C 1
ATOM 729 O O . GLN A 1 98 ? 19.498 3.029 -8.924 1.00 66.12 98 GLN A O 1
ATOM 734 N N . ALA A 1 99 ? 19.266 0.828 -8.568 1.00 61.12 99 ALA A N 1
ATOM 735 C CA . ALA A 1 99 ? 18.532 0.556 -9.784 1.00 61.12 99 ALA A CA 1
ATOM 736 C C . ALA A 1 99 ? 17.553 -0.600 -9.593 1.00 61.12 99 ALA A C 1
ATOM 738 O O . ALA A 1 99 ? 17.629 -1.361 -8.626 1.00 61.12 99 ALA A O 1
ATOM 739 N N . ALA A 1 100 ? 16.645 -0.762 -10.546 1.00 66.38 100 ALA A N 1
ATOM 740 C CA . ALA A 1 100 ? 15.780 -1.924 -10.587 1.00 66.38 100 ALA A CA 1
ATOM 741 C C . ALA A 1 100 ? 15.500 -2.369 -12.025 1.00 66.38 100 ALA A C 1
ATOM 743 O O . ALA A 1 100 ? 15.650 -1.602 -12.979 1.00 66.38 100 ALA A O 1
ATOM 744 N N . SER A 1 101 ? 15.109 -3.627 -12.191 1.00 60.78 101 SER A N 1
ATOM 745 C CA . SER A 1 101 ? 14.633 -4.170 -13.467 1.00 60.78 101 SER A CA 1
ATOM 746 C C . SER A 1 101 ? 13.192 -4.638 -13.318 1.00 60.78 101 SER A C 1
ATOM 748 O O . SER A 1 101 ? 12.892 -5.364 -12.370 1.00 60.78 101 SER A O 1
ATOM 750 N N . ALA A 1 102 ? 12.323 -4.222 -14.243 1.00 71.69 102 ALA A N 1
ATOM 751 C CA . ALA A 1 102 ? 10.938 -4.673 -14.285 1.00 71.69 102 ALA A CA 1
ATOM 752 C C . ALA A 1 102 ? 10.865 -6.140 -14.743 1.00 71.69 102 ALA A C 1
ATOM 754 O O . ALA A 1 102 ? 11.571 -6.517 -15.676 1.00 71.69 102 ALA A O 1
ATOM 755 N N . ASP A 1 103 ? 10.023 -6.941 -14.094 1.00 77.12 103 ASP A N 1
ATOM 756 C CA . ASP A 1 103 ? 9.862 -8.374 -14.377 1.00 77.12 103 ASP A CA 1
ATOM 757 C C . ASP A 1 103 ? 8.452 -8.685 -14.906 1.00 77.12 103 ASP A C 1
ATOM 759 O O . ASP A 1 103 ? 8.276 -9.024 -16.076 1.00 77.12 103 ASP A O 1
ATOM 763 N N . MET A 1 104 ? 7.416 -8.493 -14.083 1.00 83.88 104 MET A N 1
ATOM 764 C CA . MET A 1 104 ? 6.039 -8.845 -14.446 1.00 83.88 104 MET A CA 1
ATOM 765 C C . MET A 1 104 ? 5.102 -7.639 -14.398 1.00 83.88 104 MET A C 1
ATOM 767 O O . MET A 1 104 ? 5.128 -6.922 -13.398 1.00 83.88 104 MET A O 1
ATOM 771 N N . PRO A 1 105 ? 4.215 -7.446 -15.398 1.00 91.25 105 PRO A N 1
ATOM 772 C CA . PRO A 1 105 ? 3.183 -6.416 -15.346 1.00 91.25 105 PRO A CA 1
ATOM 773 C C . PRO A 1 105 ? 2.292 -6.558 -14.109 1.00 91.25 105 PRO A C 1
ATOM 775 O O . PRO A 1 105 ? 1.875 -7.663 -13.747 1.00 91.25 105 PRO A O 1
ATOM 778 N N . VAL A 1 106 ? 1.982 -5.429 -13.479 1.00 92.81 106 VAL A N 1
ATOM 779 C CA . VAL A 1 106 ? 1.111 -5.357 -12.310 1.00 92.81 106 VAL A CA 1
ATOM 780 C C . VAL A 1 106 ? 0.285 -4.074 -12.328 1.00 92.81 106 VAL A C 1
ATOM 782 O O . VAL A 1 106 ? 0.785 -2.987 -12.624 1.00 92.81 106 VAL A O 1
ATOM 785 N N . GLY A 1 107 ? -0.993 -4.211 -11.994 1.00 96.06 107 GLY A N 1
ATOM 786 C CA . GLY A 1 107 ? -1.894 -3.108 -11.686 1.00 96.06 107 GLY A CA 1
ATOM 787 C C . GLY A 1 107 ? -2.366 -3.210 -10.242 1.00 96.06 107 GLY A C 1
ATOM 788 O O . GLY A 1 107 ? -2.585 -4.316 -9.740 1.00 96.06 107 GLY A O 1
ATOM 789 N N . MET A 1 108 ? -2.521 -2.076 -9.566 1.00 97.38 108 MET A N 1
ATOM 790 C CA . MET A 1 108 ? -3.018 -2.038 -8.190 1.00 97.38 108 MET A CA 1
ATOM 791 C C . MET A 1 108 ? -4.066 -0.946 -8.018 1.00 97.38 108 MET A C 1
ATOM 793 O O . MET A 1 108 ? -3.919 0.148 -8.557 1.00 97.38 108 MET A O 1
ATOM 797 N N . LEU A 1 109 ? -5.102 -1.248 -7.238 1.00 97.88 109 LEU A N 1
ATOM 798 C CA . LEU A 1 109 ? -6.109 -0.289 -6.799 1.00 97.88 109 LEU A CA 1
ATOM 799 C C . LEU A 1 109 ? -6.379 -0.502 -5.314 1.00 97.88 109 LEU A C 1
ATOM 801 O O . LEU A 1 109 ? -7.013 -1.492 -4.917 1.00 97.88 109 LEU A O 1
ATOM 805 N N . PHE A 1 110 ? -5.891 0.424 -4.497 1.00 97.88 110 PHE A N 1
ATOM 806 C CA . PHE A 1 110 ? -6.100 0.421 -3.058 1.00 97.88 110 PHE A CA 1
ATOM 807 C C . PHE A 1 110 ? -7.022 1.558 -2.654 1.00 97.88 110 PHE A C 1
ATOM 809 O O . PHE A 1 110 ? -7.013 2.642 -3.234 1.00 97.88 110 PHE A O 1
ATOM 816 N N . THR A 1 111 ? -7.824 1.299 -1.633 1.00 98.12 111 THR A N 1
ATOM 817 C CA . THR A 1 111 ? -8.743 2.289 -1.087 1.00 98.12 111 THR A CA 1
ATOM 818 C C . THR A 1 111 ? -8.759 2.172 0.423 1.00 98.12 111 THR A C 1
ATOM 820 O O . THR A 1 111 ? -8.820 1.063 0.951 1.00 98.12 111 THR A O 1
ATOM 823 N N . ASP A 1 112 ? -8.728 3.303 1.113 1.00 97.88 112 ASP A N 1
ATOM 824 C CA . ASP A 1 112 ? -8.902 3.404 2.558 1.00 97.88 112 ASP A CA 1
ATOM 825 C C . ASP A 1 112 ? -10.002 4.419 2.854 1.00 97.88 112 ASP A C 1
ATOM 827 O O . ASP A 1 112 ? -9.909 5.577 2.443 1.00 97.88 112 ASP A O 1
ATOM 831 N N . VAL A 1 113 ? -11.034 3.996 3.581 1.00 97.75 113 VAL A N 1
ATOM 832 C CA . VAL A 1 113 ? -12.195 4.824 3.917 1.00 97.75 113 VAL A CA 1
ATOM 833 C C . VAL A 1 113 ? -12.412 4.804 5.432 1.00 97.75 113 VAL A C 1
ATOM 835 O O . VAL A 1 113 ? -12.736 3.752 5.986 1.00 97.75 113 VAL A O 1
ATOM 838 N N . PRO A 1 114 ? -12.274 5.940 6.136 1.00 97.31 114 PRO A N 1
ATOM 839 C CA . PRO A 1 114 ? -12.727 6.059 7.512 1.00 97.31 114 PRO A CA 1
ATOM 840 C C . PRO A 1 114 ? -14.261 6.110 7.511 1.00 97.31 114 PRO A C 1
ATOM 842 O O . PRO A 1 114 ? -14.868 7.137 7.201 1.00 97.31 114 PRO A O 1
ATOM 845 N N . VAL A 1 115 ? -14.888 4.975 7.819 1.00 97.12 115 VAL A N 1
ATOM 846 C CA . VAL A 1 115 ? -16.351 4.828 7.866 1.00 97.12 115 VAL A CA 1
ATOM 847 C C . VAL A 1 115 ? -16.913 5.592 9.067 1.00 97.12 115 VAL A C 1
ATOM 849 O O . VAL A 1 115 ? -17.941 6.259 8.962 1.00 97.12 115 VAL A O 1
ATOM 852 N N . SER A 1 116 ? -16.204 5.555 10.197 1.00 97.00 116 SER A N 1
ATOM 853 C CA . SER A 1 116 ? -16.495 6.325 11.409 1.00 97.00 116 SER A CA 1
ATOM 854 C C . SER A 1 116 ? -15.184 6.706 12.124 1.00 97.00 116 SER A C 1
ATOM 856 O O . SER A 1 116 ? -14.113 6.263 11.705 1.00 97.00 116 SER A O 1
ATOM 858 N N . PRO A 1 117 ? -15.220 7.485 13.224 1.00 95.62 117 PRO A N 1
ATOM 859 C CA . PRO A 1 117 ? -14.026 7.751 14.034 1.00 95.62 117 PRO A CA 1
ATOM 860 C C . PRO A 1 117 ? -13.373 6.497 14.636 1.00 95.62 117 PRO A C 1
ATOM 862 O O . PRO A 1 117 ? -12.232 6.567 15.083 1.00 95.62 117 PRO A O 1
ATOM 865 N N . THR A 1 118 ? -14.088 5.369 14.677 1.00 97.25 118 THR A N 1
ATOM 866 C CA . THR A 1 118 ? -13.632 4.112 15.285 1.00 97.25 118 THR A CA 1
ATOM 867 C C . THR A 1 118 ? -13.531 2.958 14.293 1.00 97.25 118 THR A C 1
ATOM 869 O O . THR A 1 118 ? -13.115 1.875 14.687 1.00 97.25 118 THR A O 1
ATOM 872 N N . LEU A 1 119 ? -13.925 3.147 13.031 1.00 97.88 119 LEU A N 1
ATOM 873 C CA . LEU A 1 119 ? -13.983 2.082 12.034 1.00 97.88 119 LEU A CA 1
ATOM 874 C C . LEU A 1 119 ? -13.408 2.557 10.703 1.00 97.88 119 LEU A C 1
ATOM 876 O O . LEU A 1 119 ? -13.901 3.521 10.107 1.00 97.88 119 LEU A O 1
ATOM 880 N N . ARG A 1 120 ? -12.422 1.823 10.194 1.00 98.06 120 ARG A N 1
ATOM 881 C CA . ARG A 1 120 ? -11.853 2.020 8.862 1.00 98.06 120 ARG A CA 1
ATOM 882 C C . ARG A 1 120 ? -12.100 0.794 7.995 1.00 98.06 120 ARG A C 1
ATOM 884 O O . ARG A 1 120 ? -11.860 -0.334 8.411 1.00 98.06 120 ARG A O 1
ATOM 891 N N . PHE A 1 121 ? -12.547 1.037 6.774 1.00 98.12 121 PHE A N 1
ATOM 892 C CA . PHE A 1 121 ? -12.583 0.052 5.707 1.00 98.12 121 PHE A CA 1
ATOM 893 C C . PHE A 1 121 ? -11.344 0.209 4.830 1.00 98.12 121 PHE A C 1
ATOM 895 O O . PHE A 1 121 ? -10.946 1.335 4.517 1.00 98.12 121 PHE A O 1
ATOM 902 N N . SER A 1 122 ? -10.757 -0.900 4.398 1.00 98.06 122 SER A N 1
ATOM 903 C CA . SER A 1 122 ? -9.737 -0.890 3.358 1.00 98.06 122 SER A CA 1
ATOM 904 C C . SER A 1 122 ? -10.000 -1.954 2.299 1.00 98.06 122 SER A C 1
ATOM 906 O O . SER A 1 122 ? -10.536 -3.027 2.568 1.00 98.06 122 SER A O 1
ATOM 908 N N . SER A 1 123 ? -9.618 -1.642 1.065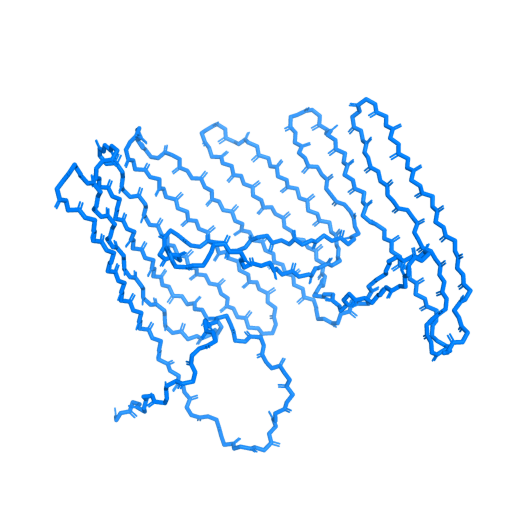 1.00 98.06 123 SER A N 1
ATOM 909 C CA . SER A 1 123 ? -9.617 -2.572 -0.058 1.00 98.06 123 SER A CA 1
ATOM 910 C C . SER A 1 123 ? -8.228 -2.592 -0.674 1.00 98.06 123 SER A C 1
ATOM 912 O O . SER A 1 123 ? -7.611 -1.541 -0.885 1.00 98.06 123 SER A O 1
ATOM 914 N N . ARG A 1 124 ? -7.738 -3.792 -0.971 1.00 96.69 124 ARG A N 1
ATOM 915 C CA . ARG A 1 124 ? -6.443 -4.032 -1.602 1.00 96.69 124 ARG A CA 1
ATOM 916 C C . ARG A 1 124 ? -6.634 -4.936 -2.813 1.00 96.69 124 ARG A C 1
ATOM 918 O O . ARG A 1 124 ? -6.834 -6.141 -2.668 1.00 96.69 124 ARG A O 1
ATOM 925 N N . ASN A 1 125 ? -6.597 -4.350 -4.007 1.00 97.25 125 ASN A N 1
ATOM 926 C CA . ASN A 1 125 ? -6.711 -5.081 -5.264 1.00 97.25 125 ASN A CA 1
ATOM 927 C C . ASN A 1 125 ? -5.388 -5.031 -6.021 1.00 97.25 125 ASN A C 1
ATOM 929 O O . ASN A 1 125 ? -4.842 -3.951 -6.236 1.00 97.25 125 ASN A O 1
ATOM 933 N N . VAL A 1 126 ? -4.895 -6.191 -6.439 1.00 94.56 126 VAL A N 1
ATOM 934 C CA . VAL A 1 126 ? -3.696 -6.345 -7.265 1.00 94.56 126 VAL A CA 1
ATOM 935 C C . VAL A 1 126 ? -4.015 -7.324 -8.383 1.00 94.56 126 VAL A C 1
ATOM 937 O O . VAL A 1 126 ? -4.541 -8.414 -8.139 1.00 94.56 126 VAL A O 1
ATOM 940 N N . ILE A 1 127 ? -3.679 -6.944 -9.608 1.00 92.44 127 ILE A N 1
ATOM 941 C CA . ILE A 1 127 ? -3.776 -7.802 -10.782 1.00 92.44 127 ILE A CA 1
ATOM 942 C C . ILE A 1 127 ? -2.396 -7.944 -11.418 1.00 92.44 127 ILE A C 1
ATOM 944 O O . ILE A 1 127 ? -1.751 -6.958 -11.760 1.00 92.44 127 ILE A O 1
ATOM 948 N N . SER A 1 128 ? -1.930 -9.181 -11.545 1.00 88.44 128 SER A N 1
ATOM 949 C CA . SER A 1 128 ? -0.711 -9.560 -12.269 1.00 88.44 128 SER A CA 1
ATOM 950 C C . SER A 1 128 ? -0.945 -10.926 -12.933 1.00 88.44 128 SER A C 1
ATOM 952 O O . SER A 1 128 ? -2.037 -11.177 -13.442 1.00 88.44 128 SER A O 1
ATOM 954 N N . ARG A 1 129 ? 0.018 -11.860 -12.874 1.00 84.75 129 ARG A N 1
ATOM 955 C CA . ARG A 1 129 ? -0.236 -13.289 -13.155 1.00 84.75 129 ARG A CA 1
ATOM 956 C C . ARG A 1 129 ? -1.269 -13.897 -12.207 1.00 84.75 129 ARG A C 1
ATOM 958 O O . ARG A 1 129 ? -1.925 -14.880 -12.543 1.00 84.75 129 ARG A O 1
ATOM 965 N N . GLN A 1 130 ? -1.380 -13.338 -11.008 1.00 82.56 130 GLN A N 1
ATOM 966 C CA . GLN A 1 130 ? -2.334 -13.760 -9.998 1.00 82.56 130 GLN A CA 1
ATOM 967 C C . GLN A 1 130 ? -3.207 -12.578 -9.598 1.00 82.56 130 GLN A C 1
ATOM 969 O O . GLN A 1 130 ? -2.798 -11.417 -9.687 1.00 82.56 130 GLN A O 1
ATOM 974 N N . ARG A 1 131 ? -4.424 -12.884 -9.157 1.00 87.31 131 ARG A N 1
ATOM 975 C CA . ARG A 1 131 ? -5.377 -11.893 -8.683 1.00 87.31 131 ARG A CA 1
ATOM 976 C C . ARG A 1 131 ? -5.417 -11.901 -7.164 1.00 87.31 131 ARG A C 1
ATOM 978 O O . ARG A 1 131 ? -5.634 -12.947 -6.545 1.00 87.31 131 ARG A O 1
ATOM 985 N N . THR A 1 132 ? -5.291 -10.711 -6.599 1.00 91.56 132 THR A N 1
ATOM 986 C CA . THR A 1 132 ? -5.564 -10.432 -5.195 1.00 91.56 132 THR A CA 1
ATOM 987 C C . THR A 1 132 ? -6.655 -9.371 -5.112 1.00 91.56 132 THR A C 1
ATOM 989 O O . THR A 1 132 ? -6.586 -8.346 -5.781 1.00 91.56 132 THR A O 1
ATOM 992 N N . SER A 1 133 ? -7.678 -9.625 -4.310 1.00 96.69 133 SER A N 1
ATOM 993 C CA . SER A 1 133 ? -8.739 -8.695 -3.948 1.00 96.69 133 SER A CA 1
ATOM 994 C C . SER A 1 133 ? -9.132 -9.015 -2.517 1.00 96.69 133 SER A C 1
ATOM 996 O O . SER A 1 133 ? -9.753 -10.046 -2.263 1.00 96.69 133 SER A O 1
ATOM 998 N N . ILE A 1 134 ? -8.685 -8.183 -1.582 1.00 96.81 134 ILE A N 1
ATOM 999 C CA . ILE A 1 134 ? -8.926 -8.366 -0.152 1.00 96.81 134 ILE A CA 1
ATOM 1000 C C . ILE A 1 134 ? -9.596 -7.108 0.378 1.00 96.81 134 ILE A C 1
ATOM 1002 O O . ILE A 1 134 ? -9.119 -5.994 0.148 1.00 96.81 134 ILE A O 1
ATOM 1006 N N . GLN A 1 135 ? -10.698 -7.299 1.090 1.00 98.38 135 GLN A N 1
ATOM 1007 C CA . GLN A 1 135 ? -11.407 -6.252 1.806 1.00 98.38 135 GLN A CA 1
ATOM 1008 C C . GLN A 1 135 ? -11.221 -6.468 3.298 1.00 98.38 135 GLN A C 1
ATOM 1010 O O . GLN A 1 135 ? -11.229 -7.605 3.773 1.00 98.38 135 GLN A O 1
ATOM 1015 N N . ALA A 1 136 ? -11.053 -5.377 4.032 1.00 98.06 136 ALA A N 1
ATOM 1016 C CA . ALA A 1 136 ? -10.799 -5.433 5.453 1.00 98.06 136 ALA A CA 1
ATOM 1017 C C . ALA A 1 136 ? -11.530 -4.336 6.225 1.00 98.06 136 ALA A C 1
ATOM 1019 O O . ALA A 1 136 ? -11.797 -3.246 5.715 1.00 98.06 136 ALA A O 1
ATOM 1020 N N . LEU A 1 137 ? -11.830 -4.649 7.481 1.00 98.44 137 LEU A N 1
ATOM 1021 C CA . LEU A 1 137 ? -12.354 -3.729 8.478 1.00 98.44 137 LEU A CA 1
ATOM 1022 C C . LEU A 1 137 ? -11.377 -3.677 9.651 1.00 98.44 137 LEU A C 1
ATOM 1024 O O . LEU A 1 137 ? -10.901 -4.711 10.118 1.00 98.44 137 LEU A O 1
ATOM 1028 N N . ASP A 1 138 ? -11.086 -2.468 10.111 1.00 97.62 138 ASP A N 1
ATOM 1029 C CA . ASP A 1 138 ? -10.207 -2.159 11.239 1.00 97.62 138 ASP A CA 1
ATOM 1030 C C . ASP A 1 138 ? -11.024 -1.353 12.251 1.00 97.62 138 ASP A C 1
ATOM 1032 O O . ASP A 1 138 ? -11.424 -0.219 11.972 1.00 97.62 138 ASP A O 1
ATOM 1036 N N . TRP A 1 139 ? -11.336 -1.964 13.390 1.00 97.88 139 TRP A N 1
ATOM 1037 C CA . TRP A 1 139 ? -12.153 -1.385 14.448 1.00 97.88 139 TRP A CA 1
ATOM 1038 C C . TRP A 1 139 ? -11.293 -1.038 15.662 1.00 97.88 139 TRP A C 1
ATOM 1040 O O . TRP A 1 139 ? -10.646 -1.896 16.261 1.00 97.88 139 TRP A O 1
ATOM 1050 N N . HIS A 1 140 ? -11.317 0.236 16.034 1.00 96.12 140 HIS A N 1
ATOM 1051 C CA . HIS A 1 140 ? -10.562 0.835 17.127 1.00 96.12 140 HIS A CA 1
ATOM 1052 C C . HIS A 1 140 ? -11.498 1.712 17.986 1.00 96.12 140 HIS A C 1
ATOM 1054 O O . HIS A 1 140 ? -11.511 2.941 17.858 1.00 96.12 140 HIS A O 1
ATOM 1060 N N . PRO A 1 141 ? -12.327 1.109 18.863 1.00 93.50 141 PRO A N 1
ATOM 1061 C CA . PRO A 1 141 ? -13.271 1.846 19.711 1.00 93.50 141 PRO A CA 1
ATOM 1062 C C . PRO A 1 141 ? -12.586 2.713 20.779 1.00 93.50 141 PRO A C 1
ATOM 1064 O O . PRO A 1 141 ? -13.220 3.585 21.369 1.00 93.50 141 PRO A O 1
ATOM 1067 N N . GLY A 1 142 ? -11.294 2.496 21.029 1.00 91.62 142 GLY A N 1
ATOM 1068 C CA . GLY A 1 142 ? -10.466 3.295 21.922 1.00 91.62 142 GLY A CA 1
ATOM 1069 C C . GLY A 1 142 ? -9.002 2.873 21.821 1.00 91.62 142 GLY A C 1
ATOM 1070 O O . GLY A 1 142 ? -8.641 2.052 20.986 1.00 91.62 142 GLY A O 1
ATOM 1071 N N . LYS A 1 143 ? -8.146 3.406 22.699 1.00 89.50 143 LYS A N 1
ATOM 1072 C CA . LYS A 1 143 ? -6.714 3.047 22.718 1.00 89.50 143 LYS A CA 1
ATOM 1073 C C . LYS A 1 143 ? -6.437 1.625 23.225 1.00 89.50 143 LYS A C 1
ATOM 1075 O O . LYS A 1 143 ? -5.334 1.137 23.039 1.00 89.50 143 LYS A O 1
ATOM 1080 N N . TRP A 1 144 ? -7.413 1.001 23.884 1.00 93.56 144 TRP A N 1
ATOM 1081 C CA . TRP A 1 144 ? -7.246 -0.269 24.591 1.00 93.56 144 TRP A CA 1
ATOM 1082 C C . TRP A 1 144 ? -7.577 -1.503 23.750 1.00 93.56 144 TRP A C 1
ATOM 1084 O O . TRP A 1 144 ? -7.251 -2.612 24.155 1.00 93.56 144 TRP A O 1
ATOM 1094 N N . LEU A 1 145 ? -8.257 -1.322 22.615 1.00 94.56 145 LEU A N 1
ATOM 1095 C CA . LEU A 1 145 ? -8.698 -2.409 21.752 1.00 94.56 145 LEU A CA 1
ATOM 1096 C C . LEU A 1 145 ? -8.549 -2.014 20.293 1.00 94.56 145 LEU A C 1
ATOM 1098 O O . LEU A 1 145 ? -9.049 -0.971 19.864 1.00 94.56 145 LEU A O 1
ATOM 1102 N N . ARG A 1 146 ? -7.958 -2.920 19.524 1.00 95.69 146 ARG A N 1
ATOM 1103 C CA . ARG A 1 146 ? -7.989 -2.914 18.069 1.00 95.69 146 ARG A CA 1
ATOM 1104 C C . ARG A 1 146 ? -8.359 -4.300 17.568 1.00 95.69 146 ARG A C 1
ATOM 1106 O O . ARG A 1 146 ? -7.803 -5.296 18.018 1.00 95.69 146 ARG A O 1
ATOM 1113 N N . THR A 1 147 ? -9.309 -4.379 16.649 1.00 97.00 147 THR A N 1
ATOM 1114 C CA . THR A 1 147 ? -9.727 -5.636 16.019 1.00 97.00 147 THR A CA 1
ATOM 1115 C C . THR A 1 147 ? -9.756 -5.462 14.513 1.00 97.00 147 THR A C 1
ATOM 1117 O O . THR A 1 147 ? -10.347 -4.510 14.012 1.00 97.00 147 THR A O 1
ATOM 1120 N N . GLY A 1 148 ? -9.122 -6.383 13.796 1.00 96.94 148 GLY A N 1
ATOM 1121 C CA . GLY A 1 148 ? -9.087 -6.403 12.341 1.00 96.94 148 GLY A CA 1
ATOM 1122 C C . GLY A 1 148 ? -9.743 -7.663 11.797 1.00 96.94 148 GLY A C 1
ATOM 1123 O O . GLY A 1 148 ? -9.596 -8.741 12.366 1.00 96.94 148 GLY A O 1
ATOM 1124 N N . VAL A 1 149 ? -10.434 -7.553 10.669 1.00 97.62 149 VAL A N 1
ATOM 1125 C CA . VAL A 1 149 ? -10.844 -8.708 9.862 1.00 97.62 149 VAL A CA 1
ATOM 1126 C C . VAL A 1 149 ? -10.574 -8.403 8.401 1.00 97.62 149 VAL A C 1
ATOM 1128 O O . VAL A 1 149 ? -10.815 -7.285 7.952 1.00 97.62 149 VAL A O 1
ATOM 1131 N N . ALA A 1 150 ? -10.057 -9.378 7.665 1.00 97.31 150 ALA A N 1
ATOM 1132 C CA . ALA A 1 150 ? -9.759 -9.261 6.247 1.00 97.31 150 ALA A CA 1
ATOM 1133 C C . ALA A 1 150 ? -10.193 -10.535 5.523 1.00 97.31 150 ALA A C 1
ATOM 1135 O O . ALA A 1 150 ? -9.918 -11.637 5.990 1.00 97.31 150 ALA A O 1
ATOM 1136 N N . ALA A 1 151 ? -10.864 -10.398 4.385 1.00 97.25 151 ALA A N 1
ATOM 1137 C CA . ALA A 1 151 ? -11.356 -11.528 3.609 1.00 97.25 151 ALA A CA 1
ATOM 1138 C C . ALA A 1 151 ? -11.306 -11.239 2.108 1.00 97.25 151 ALA A C 1
ATOM 1140 O O . ALA A 1 151 ? -11.336 -10.083 1.684 1.00 97.25 151 ALA A O 1
ATOM 1141 N N . GLY A 1 152 ? -11.242 -12.297 1.303 1.00 96.00 152 GLY A N 1
ATOM 1142 C CA . GLY A 1 152 ? -11.330 -12.200 -0.149 1.00 96.00 152 GLY A CA 1
ATOM 1143 C C . GLY A 1 152 ? -10.498 -13.263 -0.853 1.00 96.00 152 GLY A C 1
ATOM 1144 O O . GLY A 1 152 ? -10.506 -14.436 -0.478 1.00 96.00 152 GLY A O 1
ATOM 1145 N N . ILE A 1 153 ? -9.789 -12.845 -1.895 1.00 91.75 153 ILE A N 1
ATOM 1146 C CA . ILE A 1 153 ? -8.918 -13.694 -2.704 1.00 91.75 153 ILE A CA 1
ATOM 1147 C C . ILE A 1 153 ? -7.501 -13.137 -2.602 1.00 91.75 153 ILE A C 1
ATOM 1149 O O . ILE A 1 153 ? -7.268 -11.999 -2.990 1.00 91.75 153 ILE A O 1
ATOM 1153 N N . GLY A 1 154 ? -6.544 -13.922 -2.124 1.00 88.06 154 GLY A N 1
ATOM 1154 C CA . GLY A 1 154 ? -5.120 -13.595 -2.160 1.00 88.06 154 GLY A CA 1
ATOM 1155 C C . GLY A 1 154 ? -4.396 -14.574 -3.069 1.00 88.06 154 GLY A C 1
ATOM 1156 O O . GLY A 1 154 ? -4.490 -15.777 -2.848 1.00 88.06 154 GLY A O 1
ATOM 1157 N N . SER A 1 155 ? -3.681 -14.097 -4.093 1.00 85.38 155 SER A N 1
ATOM 1158 C CA . SER A 1 155 ? -2.881 -14.979 -4.963 1.00 85.38 155 SER A CA 1
ATOM 1159 C C . SER A 1 155 ? -3.725 -16.126 -5.575 1.00 85.38 155 SER A C 1
ATOM 1161 O O . SER A 1 155 ? -3.344 -17.295 -5.586 1.00 85.38 155 SER A O 1
ATOM 1163 N N . ASN A 1 156 ? -4.928 -15.799 -6.071 1.00 86.25 156 ASN A N 1
ATOM 1164 C CA . ASN A 1 156 ? -5.930 -16.756 -6.578 1.00 86.25 156 ASN A CA 1
ATOM 1165 C C . ASN A 1 156 ? -6.471 -17.779 -5.553 1.00 86.25 156 ASN A C 1
ATOM 1167 O O . ASN A 1 156 ? -7.130 -18.743 -5.950 1.00 86.25 156 ASN A O 1
ATOM 1171 N N . GLN A 1 157 ? -6.237 -17.587 -4.255 1.00 86.06 157 GLN A N 1
ATOM 1172 C CA . GLN A 1 157 ? -6.716 -18.473 -3.193 1.00 86.06 157 GLN A CA 1
ATOM 1173 C C . GLN A 1 157 ? -7.676 -17.744 -2.252 1.00 86.06 157 GLN A C 1
ATOM 1175 O O . GLN A 1 157 ? -7.477 -16.556 -1.997 1.00 86.06 157 GLN A O 1
ATOM 1180 N N . PRO A 1 158 ? -8.704 -18.425 -1.714 1.00 92.56 158 PRO A N 1
ATOM 1181 C CA . PRO A 1 158 ? -9.503 -17.878 -0.626 1.00 92.56 158 PRO A CA 1
ATOM 1182 C C . PRO A 1 158 ? -8.613 -17.452 0.544 1.00 92.56 158 PRO A C 1
ATOM 1184 O O . PRO A 1 158 ? -7.746 -18.214 0.982 1.00 92.56 158 PRO A O 1
ATOM 1187 N N . TYR A 1 159 ? -8.849 -16.240 1.034 1.00 90.12 159 TYR A N 1
ATOM 1188 C CA . TYR A 1 159 ? -8.121 -15.621 2.132 1.00 90.12 159 TYR A CA 1
ATOM 1189 C C . TYR A 1 159 ? -9.111 -15.164 3.202 1.00 90.12 159 TYR A C 1
ATOM 1191 O O . TYR A 1 159 ? -10.102 -14.500 2.887 1.00 90.12 159 TYR A O 1
ATOM 1199 N N . LEU A 1 160 ? -8.824 -15.491 4.460 1.00 94.75 160 LEU A N 1
ATOM 1200 C CA . LEU A 1 160 ? -9.512 -14.949 5.627 1.00 94.75 160 LEU A CA 1
ATOM 1201 C C . LEU A 1 160 ? -8.497 -14.764 6.754 1.00 94.75 160 LEU A C 1
ATOM 1203 O O . LEU A 1 160 ? -7.758 -15.687 7.084 1.00 94.75 160 LEU A O 1
ATOM 1207 N N . ALA A 1 161 ? -8.487 -13.596 7.375 1.00 94.12 161 ALA A N 1
ATOM 1208 C CA . ALA A 1 161 ? -7.687 -13.316 8.552 1.00 94.12 161 ALA A CA 1
ATOM 1209 C C . ALA A 1 161 ? -8.484 -12.484 9.553 1.00 94.12 161 ALA A C 1
ATOM 1211 O O . ALA A 1 161 ? -9.359 -11.702 9.177 1.00 94.12 161 ALA A O 1
ATOM 1212 N N . ALA A 1 162 ? -8.170 -12.649 10.832 1.00 96.19 162 ALA A N 1
ATOM 1213 C CA . ALA A 1 162 ? -8.745 -11.860 11.909 1.00 96.19 162 ALA A CA 1
ATOM 1214 C C . ALA A 1 162 ? -7.699 -11.609 12.992 1.00 96.19 162 ALA A C 1
ATOM 1216 O O . ALA A 1 162 ? -6.852 -12.464 13.254 1.00 96.19 162 ALA A O 1
ATOM 1217 N N . THR A 1 163 ? -7.759 -10.448 13.628 1.00 96.31 163 THR A N 1
ATOM 1218 C CA . THR A 1 163 ? -6.836 -10.051 14.687 1.00 96.31 163 THR A CA 1
ATOM 1219 C C . THR A 1 163 ? -7.532 -9.326 15.810 1.00 96.31 163 THR A C 1
ATOM 1221 O O . THR A 1 163 ? -8.515 -8.618 15.604 1.00 96.31 163 THR A O 1
ATOM 1224 N N . THR A 1 164 ? -6.957 -9.452 16.998 1.00 95.81 164 THR A N 1
ATOM 1225 C CA . THR A 1 164 ? -7.337 -8.681 18.174 1.00 95.81 164 THR A CA 1
ATOM 1226 C C . THR A 1 164 ? -6.075 -8.298 18.936 1.00 95.81 164 THR A C 1
ATOM 1228 O O . THR A 1 164 ? -5.238 -9.151 19.230 1.00 95.81 164 THR A O 1
ATOM 1231 N N . ASP A 1 165 ? -5.942 -7.013 19.236 1.00 94.81 165 ASP A N 1
ATOM 1232 C CA . ASP A 1 165 ? -4.876 -6.419 20.038 1.00 94.81 165 ASP A CA 1
ATOM 1233 C C . ASP A 1 165 ? -5.536 -5.667 21.199 1.00 94.81 165 ASP A C 1
ATOM 1235 O O . ASP A 1 165 ? -6.336 -4.752 20.976 1.00 94.81 165 ASP A O 1
ATOM 1239 N N . ILE A 1 166 ? -5.273 -6.113 22.425 1.00 94.88 166 ILE A N 1
ATOM 1240 C CA . ILE A 1 166 ? -5.801 -5.532 23.658 1.00 94.88 166 ILE A CA 1
ATOM 1241 C C . ILE A 1 166 ? -4.625 -5.030 24.480 1.00 94.88 166 ILE A C 1
ATOM 1243 O O . ILE A 1 166 ? -3.761 -5.814 24.869 1.00 94.88 166 ILE A O 1
ATOM 1247 N N . GLU A 1 167 ? -4.645 -3.742 24.802 1.00 94.00 167 GLU A N 1
ATOM 1248 C CA . GLU A 1 167 ? -3.601 -3.084 25.581 1.00 94.00 167 GLU A CA 1
ATOM 1249 C C . GLU A 1 167 ? -4.225 -2.318 26.751 1.00 94.00 167 GLU A C 1
ATOM 1251 O O . GLU A 1 167 ? -5.078 -1.444 26.591 1.00 94.00 167 GLU A O 1
ATOM 1256 N N . SER A 1 168 ? -3.810 -2.654 27.965 1.00 90.19 168 SER A N 1
ATOM 1257 C CA . SER A 1 168 ? -4.283 -2.038 29.204 1.00 90.19 168 SER A CA 1
ATOM 1258 C C . SER A 1 168 ? -3.139 -1.945 30.207 1.00 90.19 168 SER A C 1
ATOM 1260 O O . SER A 1 168 ? -2.099 -2.570 30.041 1.00 90.19 168 SER A O 1
ATOM 1262 N N . SER A 1 169 ? -3.344 -1.240 31.320 1.00 91.50 169 SER A N 1
ATOM 1263 C CA . SER A 1 169 ? -2.318 -1.124 32.367 1.00 91.50 169 SER A CA 1
ATOM 1264 C C . SER A 1 169 ? -1.936 -2.448 33.045 1.00 91.50 169 SER A C 1
ATOM 1266 O O . SER A 1 169 ? -0.949 -2.484 33.775 1.00 91.50 169 SER A O 1
ATOM 1268 N N . ARG A 1 170 ? -2.713 -3.524 32.855 1.00 91.25 170 ARG A N 1
ATOM 1269 C CA . ARG A 1 170 ? -2.499 -4.828 33.512 1.00 91.25 170 ARG A CA 1
ATOM 1270 C C . ARG A 1 170 ? -2.383 -6.005 32.548 1.00 91.25 170 ARG A C 1
ATOM 1272 O O . ARG A 1 170 ? -2.042 -7.100 32.982 1.00 91.25 170 ARG A O 1
ATOM 1279 N N . LEU A 1 171 ? -2.713 -5.807 31.277 1.00 90.75 171 LEU A N 1
ATOM 1280 C CA . LEU A 1 171 ? -2.808 -6.867 30.282 1.00 90.75 171 LEU A CA 1
ATOM 1281 C C . LEU A 1 171 ? -2.426 -6.310 28.915 1.00 90.75 171 LEU A C 1
ATOM 1283 O O . LEU A 1 171 ? -3.032 -5.335 28.473 1.00 90.75 171 LEU A O 1
ATOM 1287 N N . SER A 1 172 ? -1.496 -6.999 28.260 1.00 93.19 172 SER A N 1
ATOM 1288 C CA . SER A 1 172 ? -1.182 -6.855 26.843 1.00 93.19 172 SER A CA 1
ATOM 1289 C C . SER A 1 172 ? -1.415 -8.211 26.179 1.00 93.19 172 SER A C 1
ATOM 1291 O O . SER A 1 172 ? -0.840 -9.220 26.600 1.00 93.19 172 SER A O 1
ATOM 1293 N N . LEU A 1 173 ? -2.319 -8.265 25.202 1.00 93.06 173 LEU A N 1
ATOM 1294 C CA . LEU A 1 173 ? -2.710 -9.487 24.504 1.00 93.06 173 LEU A CA 1
ATOM 1295 C C . LEU A 1 173 ? -2.795 -9.224 23.003 1.00 93.06 173 LEU A C 1
ATOM 1297 O O . LEU A 1 173 ? -3.542 -8.357 22.562 1.00 93.06 173 LEU A O 1
ATOM 1301 N N . LYS A 1 174 ? -2.110 -10.058 22.217 1.00 93.69 174 LYS A N 1
ATOM 1302 C CA . LYS A 1 174 ? -2.199 -10.065 20.754 1.00 93.69 174 LYS A CA 1
ATOM 1303 C C . LYS A 1 174 ? -2.589 -11.445 20.257 1.00 93.69 174 LYS A C 1
ATOM 1305 O O . LYS A 1 174 ? -1.916 -12.429 20.558 1.00 93.69 174 LYS A O 1
ATOM 1310 N N . ALA A 1 175 ? -3.653 -11.506 19.470 1.00 92.19 175 ALA A N 1
ATOM 1311 C CA . ALA A 1 175 ? -4.149 -12.722 18.846 1.00 92.19 175 ALA A CA 1
ATOM 1312 C C . ALA A 1 175 ? -4.339 -12.500 17.343 1.00 92.19 175 ALA A C 1
ATOM 1314 O O . ALA A 1 175 ? -4.830 -11.455 16.915 1.00 92.19 175 ALA A O 1
ATOM 1315 N N . ALA A 1 176 ? -3.971 -13.501 16.544 1.00 89.94 176 ALA A N 1
ATOM 1316 C CA . ALA A 1 176 ? -4.234 -13.517 15.113 1.00 89.94 176 ALA A CA 1
ATOM 1317 C C . ALA A 1 176 ? -4.678 -14.902 14.653 1.00 89.94 176 ALA A C 1
ATOM 1319 O O . ALA A 1 176 ? -4.201 -15.926 15.146 1.00 89.94 176 ALA A O 1
ATOM 1320 N N . TYR A 1 177 ? -5.555 -14.907 13.660 1.00 87.50 177 TYR A N 1
ATOM 1321 C CA . TYR A 1 177 ? -5.992 -16.072 12.917 1.00 87.50 177 TYR A CA 1
ATOM 1322 C C . TYR A 1 177 ? -5.784 -15.813 11.426 1.00 87.50 177 TYR A C 1
ATOM 1324 O O . TYR A 1 177 ? -6.087 -14.724 10.938 1.00 87.50 177 TYR A O 1
ATOM 1332 N N . LEU A 1 178 ? -5.287 -16.819 10.708 1.00 85.19 178 LEU A N 1
ATOM 1333 C CA . LEU A 1 178 ? -5.076 -16.776 9.266 1.00 85.19 178 LEU A CA 1
ATOM 1334 C C . LEU A 1 178 ? -5.521 -18.101 8.649 1.00 85.19 178 LEU A C 1
ATOM 1336 O O . LEU A 1 178 ? -5.067 -19.171 9.055 1.00 85.19 178 LEU A O 1
ATOM 1340 N N . TYR A 1 179 ? -6.364 -18.006 7.632 1.00 82.50 179 TYR A N 1
ATOM 1341 C CA . TYR A 1 179 ? -6.828 -19.110 6.814 1.00 82.50 179 TYR A CA 1
ATOM 1342 C C . TYR A 1 179 ? -6.492 -18.845 5.345 1.00 82.50 179 TYR A C 1
ATOM 1344 O O . TYR A 1 179 ? -6.874 -17.825 4.767 1.00 82.50 179 TYR A O 1
ATOM 1352 N N . LEU A 1 180 ? -5.771 -19.796 4.751 1.00 74.62 180 LEU A N 1
ATOM 1353 C CA . LEU A 1 180 ? -5.334 -19.805 3.357 1.00 74.62 180 LEU A CA 1
ATOM 1354 C C . LEU A 1 180 ? -5.587 -21.202 2.789 1.00 74.62 180 LEU A C 1
ATOM 1356 O O . LEU A 1 180 ? -4.986 -22.176 3.247 1.00 74.62 180 LEU A O 1
ATOM 1360 N N . CYS A 1 181 ? -6.455 -21.312 1.784 1.00 62.75 181 CYS A N 1
ATOM 1361 C CA . CYS A 1 181 ? -6.703 -22.588 1.113 1.00 62.75 181 CYS A CA 1
ATOM 1362 C C . CYS A 1 181 ? -5.762 -22.747 -0.089 1.00 62.75 181 CYS A C 1
ATOM 1364 O O . CYS A 1 181 ? -6.014 -22.220 -1.177 1.00 62.75 181 CYS A O 1
ATOM 1366 N N . ARG A 1 182 ? -4.662 -23.485 0.109 1.00 58.41 182 ARG A N 1
ATOM 1367 C CA . ARG A 1 182 ? -3.661 -23.735 -0.934 1.00 58.41 182 ARG A CA 1
ATOM 1368 C C . ARG A 1 182 ? -4.012 -24.968 -1.754 1.00 58.41 182 ARG A C 1
ATOM 1370 O O . ARG A 1 182 ? -3.931 -26.085 -1.257 1.00 58.41 182 ARG A O 1
ATOM 1377 N N . LYS A 1 183 ? -4.306 -24.782 -3.047 1.00 50.78 183 LYS A N 1
ATOM 1378 C CA . LYS A 1 183 ? -4.339 -25.905 -3.997 1.00 50.78 183 LYS A CA 1
ATOM 1379 C C . LYS A 1 183 ? -2.925 -26.477 -4.154 1.00 50.78 183 LYS A C 1
ATOM 1381 O O . LYS A 1 183 ? -1.975 -25.740 -4.425 1.00 50.78 183 LYS A O 1
ATOM 1386 N N . SER A 1 184 ? -2.783 -27.784 -3.967 1.00 44.72 184 SER A N 1
ATOM 1387 C CA . SER A 1 184 ? -1.545 -28.531 -4.185 1.00 44.72 184 SER A CA 1
ATOM 1388 C C . SER A 1 184 ? -1.177 -28.518 -5.674 1.00 44.72 184 SER A C 1
ATOM 1390 O O . SER A 1 184 ? -1.892 -29.061 -6.509 1.00 44.72 184 SER A O 1
ATOM 1392 N N . VAL A 1 185 ? -0.052 -27.887 -6.020 1.00 47.50 185 VAL A N 1
ATOM 1393 C CA . VAL A 1 185 ? 0.546 -27.964 -7.364 1.00 47.50 185 VAL A CA 1
ATOM 1394 C C . VAL A 1 185 ? 1.724 -28.947 -7.304 1.00 47.50 185 VAL A C 1
ATOM 1396 O O . VAL A 1 185 ? 2.560 -28.810 -6.405 1.00 47.50 185 VAL A O 1
ATOM 1399 N N . PRO A 1 186 ? 1.823 -29.947 -8.206 1.00 34.69 186 PRO A N 1
ATOM 1400 C CA . PRO A 1 186 ? 2.938 -30.891 -8.221 1.00 34.69 186 PRO A CA 1
ATOM 1401 C C . PRO A 1 186 ? 4.278 -30.184 -8.482 1.00 34.69 186 PRO A C 1
ATOM 1403 O O . PRO A 1 186 ? 4.378 -29.222 -9.242 1.00 34.69 186 PRO A O 1
ATOM 1406 N N . ALA A 1 187 ? 5.327 -30.674 -7.823 1.00 40.47 187 ALA A N 1
ATOM 1407 C CA . ALA A 1 187 ? 6.584 -29.979 -7.538 1.00 40.47 187 ALA A CA 1
ATOM 1408 C C . ALA A 1 187 ? 7.556 -29.751 -8.724 1.00 40.47 187 ALA A C 1
ATOM 1410 O O . ALA A 1 187 ? 8.769 -29.802 -8.514 1.00 40.47 187 ALA A O 1
ATOM 1411 N N . ARG A 1 188 ? 7.084 -29.500 -9.957 1.00 36.16 188 ARG A N 1
ATOM 1412 C CA . ARG A 1 188 ? 7.966 -29.443 -11.146 1.00 36.16 188 ARG A CA 1
ATOM 1413 C C . ARG A 1 188 ? 8.206 -28.067 -11.780 1.00 36.16 188 ARG A C 1
ATOM 1415 O O . ARG A 1 188 ? 8.982 -27.986 -12.719 1.00 36.16 188 ARG A O 1
ATOM 1422 N N . HIS A 1 189 ? 7.662 -26.982 -11.232 1.00 36.25 189 HIS A N 1
ATOM 1423 C CA . HIS A 1 189 ? 8.014 -25.621 -11.657 1.00 36.25 189 HIS A CA 1
ATOM 1424 C C . HIS A 1 189 ? 8.069 -24.678 -10.451 1.00 36.25 189 HIS A C 1
ATOM 1426 O O . HIS A 1 189 ? 7.116 -23.970 -10.155 1.00 36.25 189 HIS A O 1
ATOM 1432 N N . ARG A 1 190 ? 9.187 -24.689 -9.716 1.00 39.47 190 ARG A N 1
ATOM 1433 C CA . ARG A 1 190 ? 9.495 -23.653 -8.719 1.00 39.47 190 ARG A CA 1
ATOM 1434 C C . ARG A 1 190 ? 10.312 -22.549 -9.385 1.00 39.47 190 ARG A C 1
ATOM 1436 O O . ARG A 1 190 ? 11.525 -22.519 -9.239 1.00 39.47 190 ARG A O 1
ATOM 1443 N N . ASN A 1 191 ? 9.629 -21.660 -10.100 1.00 32.44 191 ASN A N 1
ATOM 1444 C CA . ASN A 1 191 ? 10.078 -20.274 -10.214 1.00 32.44 191 ASN A CA 1
ATOM 1445 C C . ASN A 1 191 ? 9.246 -19.447 -9.232 1.00 32.44 191 ASN A C 1
ATOM 1447 O O . ASN A 1 191 ? 8.135 -19.836 -8.887 1.00 32.44 191 ASN A O 1
ATOM 1451 N N . VAL A 1 192 ? 9.851 -18.398 -8.685 1.00 37.00 192 VAL A N 1
ATOM 1452 C CA . VAL A 1 192 ? 9.417 -17.668 -7.487 1.00 37.00 192 VAL A CA 1
ATOM 1453 C C . VAL A 1 192 ? 8.035 -17.033 -7.689 1.00 37.00 192 VAL A C 1
ATOM 1455 O O . VAL A 1 192 ? 7.915 -15.885 -8.097 1.00 37.00 192 VAL A O 1
ATOM 1458 N N . ASP A 1 193 ? 6.980 -17.794 -7.406 1.00 37.34 193 ASP A N 1
ATOM 1459 C CA . ASP A 1 193 ? 5.618 -17.280 -7.332 1.00 37.34 193 ASP A CA 1
ATOM 1460 C C . ASP A 1 193 ? 5.481 -16.418 -6.076 1.00 37.34 193 ASP A C 1
ATOM 1462 O O . ASP A 1 193 ? 5.764 -16.866 -4.959 1.00 37.34 193 ASP A O 1
ATOM 1466 N N . LEU A 1 194 ? 5.035 -15.177 -6.276 1.00 37.03 194 LEU A N 1
ATOM 1467 C CA . LEU A 1 194 ? 4.793 -14.169 -5.248 1.00 37.03 194 LEU A CA 1
ATOM 1468 C C . LEU A 1 194 ? 3.660 -14.626 -4.309 1.00 37.03 194 LEU A C 1
ATOM 1470 O O . LEU A 1 194 ? 2.506 -14.220 -4.432 1.00 37.03 194 LEU A O 1
ATOM 1474 N N . CYS A 1 195 ? 3.984 -15.508 -3.369 1.00 35.12 195 CYS A N 1
ATOM 1475 C CA . CYS A 1 195 ? 3.090 -15.887 -2.287 1.00 35.12 195 CYS A CA 1
ATOM 1476 C C . CYS A 1 195 ? 3.042 -14.724 -1.292 1.00 35.12 195 CYS A C 1
ATOM 1478 O O . CYS A 1 195 ? 3.954 -14.557 -0.484 1.00 35.12 195 CYS A O 1
ATOM 1480 N N . ILE A 1 196 ? 1.978 -13.923 -1.343 1.00 40.75 196 ILE A N 1
ATOM 1481 C CA . ILE A 1 196 ? 1.652 -12.979 -0.270 1.00 40.75 196 ILE A CA 1
ATOM 1482 C C . ILE A 1 196 ? 1.117 -13.813 0.895 1.00 40.75 196 ILE A C 1
ATOM 1484 O O . ILE A 1 196 ? -0.070 -14.114 0.992 1.00 40.75 196 ILE A O 1
ATOM 1488 N N . GLY A 1 197 ? 2.038 -14.277 1.727 1.00 32.88 197 GLY A N 1
ATOM 1489 C CA . GLY A 1 197 ? 1.765 -15.066 2.912 1.00 32.88 197 GLY A CA 1
ATOM 1490 C C . GLY A 1 197 ? 3.041 -15.137 3.729 1.00 32.88 197 GLY A C 1
ATOM 1491 O O . GLY A 1 197 ? 4.035 -15.687 3.264 1.00 32.88 197 GLY A O 1
ATOM 1492 N N . SER A 1 198 ? 2.996 -14.515 4.907 1.00 34.00 198 SER A N 1
ATOM 1493 C CA . SER A 1 198 ? 3.994 -14.552 5.977 1.00 34.00 198 SER A CA 1
ATOM 1494 C C . SER A 1 198 ? 4.913 -15.780 5.926 1.00 34.00 198 SER A C 1
ATOM 1496 O O . SER A 1 198 ? 4.452 -16.917 5.796 1.00 34.00 198 SER A O 1
ATOM 1498 N N . GLY A 1 199 ? 6.220 -15.534 6.052 1.00 29.84 199 GLY A N 1
ATOM 1499 C CA . GLY A 1 199 ? 7.305 -16.514 6.077 1.00 29.84 199 GLY A CA 1
ATOM 1500 C C . GLY A 1 199 ? 7.263 -17.497 7.250 1.00 29.84 199 GLY A C 1
ATOM 1501 O O . GLY A 1 199 ? 8.237 -17.626 7.986 1.00 29.84 199 GLY A O 1
ATOM 1502 N N . SER A 1 200 ? 6.182 -18.258 7.396 1.00 28.09 200 SER A N 1
ATOM 1503 C CA . SER A 1 200 ? 6.136 -19.457 8.220 1.00 28.09 200 SER A CA 1
ATOM 1504 C C . SER A 1 200 ? 5.700 -20.632 7.354 1.00 28.09 200 SER A C 1
ATOM 1506 O O . SER A 1 200 ? 4.533 -20.787 6.994 1.00 28.09 200 SER A O 1
ATOM 1508 N N . ARG A 1 201 ? 6.667 -21.485 6.995 1.00 31.58 201 ARG A N 1
ATOM 1509 C CA . ARG A 1 201 ? 6.384 -22.820 6.462 1.00 31.58 201 ARG A CA 1
ATOM 1510 C C . ARG A 1 201 ? 5.635 -23.608 7.537 1.00 31.58 201 ARG A C 1
ATOM 1512 O O . ARG A 1 201 ? 6.263 -24.225 8.391 1.00 31.58 201 ARG A O 1
ATOM 1519 N N . LYS A 1 202 ? 4.308 -23.644 7.472 1.00 28.02 202 LYS A N 1
ATOM 1520 C CA . LYS A 1 202 ? 3.526 -24.735 8.059 1.00 28.02 202 LYS A CA 1
ATOM 1521 C C . LYS A 1 202 ? 2.590 -25.282 6.994 1.00 28.02 202 LYS A C 1
ATOM 1523 O O . LYS A 1 202 ? 1.653 -24.622 6.560 1.00 28.02 202 LYS A O 1
ATOM 1528 N N . HIS A 1 203 ? 2.927 -26.479 6.522 1.00 28.27 203 HIS A N 1
ATOM 1529 C CA . HIS A 1 203 ? 2.068 -27.282 5.668 1.00 28.27 203 HIS A CA 1
ATOM 1530 C C . HIS A 1 203 ? 0.819 -27.657 6.465 1.00 28.27 203 HIS A C 1
ATOM 1532 O O . HIS A 1 203 ? 0.903 -28.464 7.383 1.00 28.27 203 HIS A O 1
ATOM 1538 N N . PHE A 1 204 ? -0.326 -27.094 6.099 1.00 28.12 204 PHE A N 1
ATOM 1539 C CA . PHE A 1 204 ? -1.615 -27.710 6.380 1.00 28.12 204 PHE A CA 1
ATOM 1540 C C . PHE A 1 204 ? -2.223 -28.087 5.035 1.00 28.12 204 PHE A C 1
ATOM 1542 O O . PHE A 1 204 ? -2.489 -27.227 4.197 1.00 28.12 204 PHE A O 1
ATOM 1549 N N . GLY A 1 205 ? -2.314 -29.394 4.790 1.00 23.89 205 GLY A N 1
ATOM 1550 C CA . GLY A 1 205 ? -3.041 -29.939 3.652 1.00 23.89 205 GLY A CA 1
ATOM 1551 C C . GLY A 1 205 ? -4.539 -29.829 3.909 1.00 23.89 205 GLY A C 1
ATOM 1552 O O . GLY A 1 205 ? -4.990 -30.067 5.027 1.00 23.89 205 GLY A O 1
ATOM 1553 N N . CYS A 1 206 ? -5.301 -29.453 2.887 1.00 30.47 206 CYS A N 1
ATOM 1554 C CA . CYS A 1 206 ? -6.748 -29.623 2.893 1.00 30.47 206 CYS A CA 1
ATOM 1555 C C . CYS A 1 206 ? -7.055 -31.077 2.511 1.00 30.47 206 CYS A C 1
ATOM 1557 O O . CYS A 1 206 ? -6.546 -31.551 1.493 1.00 30.47 206 CYS A O 1
ATOM 1559 N N . HIS A 1 207 ? -7.827 -31.764 3.355 1.00 31.56 207 HIS A N 1
ATOM 1560 C CA . HIS A 1 207 ? -8.486 -33.026 3.021 1.00 31.56 207 HIS A CA 1
ATOM 1561 C C . HIS A 1 207 ? -9.704 -32.774 2.133 1.00 31.56 207 HIS A C 1
ATOM 1563 O O . HIS A 1 207 ? -10.341 -31.709 2.314 1.00 31.56 207 HIS A O 1
#

Sequence (207 aa):
MPSAGGSINFQGPNYTGYLGVGEIDGVFRLGTPVKTIIHSDVVTLGDQPIAFDLPTDIFNNNHFFPTRGIGVNAKEGKANVFLFVGGTALTSGTPFFQAASADMPVGMLFTDVPVSPTLRFSSRNVISRQRTSIQALDWHPGKWLRTGVAAGIGSNQPYLAATTDIESSRLSLKAAYLYLCRKSVPARHRNVDLCIGSGSRKHFGCH

Radius of gyration: 19.93 Å; chains: 1; bounding box: 50×56×51 Å